Protein AF-A0A1X7J5A2-F1 (afdb_monomer_lite)

Foldseek 3Di:
DDDDDDDDDDDDDDDDDDDDDDDDDDDDDDDDDDDDDDDDPPPPVVVVVVVVPPPPPDDDDDPDPPPQDDLCCLQPNPDCPPCDNLLSLLLLLLLCLLLVNPCSVVSLVSNQPDDDPVRHGPNVLSVLSNVVSNVVSPDDQDPFDFDDVVNCVSNPQLSRLLSRCLSCVQVVNNPDCVSVVSNVVSVQDPVNVVSSVSSSVVRHDCPDPDD

Sequence (211 aa):
MYMKITERAPSRRISDVLEFDLGPRMGFEHHSPVVDELAGHHGVLAQLRKLGSRLLTRDRGDVRPRHRPSAAALLSPADPGVFSLWERRAVAAFASILTGNVHQAKYVGLLADSHNDTGERVGDLSQAVLAEAHRLASTMPLDRYRVGDRLRERLNDRVAAALEHVWQILHGLSGTGASRQCLSRAGWSEDDIVSLEHVVSLFSPMSVIRH

Structure (mmCIF, N/CA/C/O backbone):
data_AF-A0A1X7J5A2-F1
#
_entry.id   AF-A0A1X7J5A2-F1
#
loop_
_atom_site.group_PDB
_atom_site.id
_atom_site.type_symbol
_atom_site.label_atom_id
_atom_site.label_alt_id
_atom_site.label_comp_id
_atom_site.label_asym_id
_atom_site.label_entity_id
_atom_site.label_seq_id
_atom_site.pdbx_PDB_ins_code
_atom_site.Cartn_x
_atom_site.Cartn_y
_atom_site.Cartn_z
_atom_site.occupancy
_atom_site.B_iso_or_equiv
_atom_site.auth_seq_id
_atom_site.auth_comp_id
_atom_site.auth_asym_id
_atom_site.auth_atom_id
_atom_site.pdbx_PDB_model_num
ATOM 1 N N . MET A 1 1 ? 51.376 -36.360 5.062 1.00 44.62 1 MET A N 1
ATOM 2 C CA . MET A 1 1 ? 52.053 -35.252 5.769 1.00 44.62 1 MET A CA 1
ATOM 3 C C . MET A 1 1 ? 51.056 -34.689 6.773 1.00 44.62 1 MET A C 1
ATOM 5 O O . MET A 1 1 ? 49.971 -34.322 6.351 1.00 44.62 1 MET A O 1
ATOM 9 N N . TYR A 1 2 ? 51.350 -34.733 8.075 1.00 39.09 2 TYR A N 1
ATOM 10 C CA . TYR A 1 2 ? 50.428 -34.290 9.134 1.00 39.09 2 TYR A CA 1
ATOM 11 C C . TYR A 1 2 ? 50.900 -32.966 9.734 1.00 39.09 2 TYR A C 1
ATOM 13 O O . TYR A 1 2 ? 52.060 -32.870 10.120 1.00 39.09 2 TYR A O 1
ATOM 21 N N . MET A 1 3 ? 49.976 -32.028 9.952 1.00 39.56 3 MET A N 1
ATOM 22 C CA . MET A 1 3 ? 50.044 -31.111 11.091 1.00 39.56 3 MET A CA 1
ATOM 23 C C . MET A 1 3 ? 48.653 -30.960 11.717 1.00 39.56 3 MET A C 1
ATOM 25 O O . MET A 1 3 ? 47.717 -30.477 11.088 1.00 39.56 3 MET A O 1
ATOM 29 N N . LYS A 1 4 ? 48.542 -31.373 12.983 1.00 44.28 4 LYS A N 1
ATOM 30 C CA . LYS A 1 4 ? 47.710 -30.664 13.966 1.00 44.28 4 LYS A CA 1
ATOM 31 C C . LYS A 1 4 ? 48.495 -29.386 14.357 1.00 44.28 4 LYS A C 1
ATOM 33 O O . LYS A 1 4 ? 49.688 -29.308 14.082 1.00 44.28 4 LYS A O 1
ATOM 38 N N . ILE A 1 5 ? 47.913 -28.369 14.981 1.00 43.53 5 ILE A N 1
ATOM 39 C CA . ILE A 1 5 ? 47.678 -28.318 16.434 1.00 43.53 5 ILE A CA 1
ATOM 40 C C . ILE A 1 5 ? 46.763 -27.117 16.759 1.00 43.53 5 ILE A C 1
ATOM 42 O O . ILE A 1 5 ? 46.695 -26.148 16.015 1.00 43.53 5 ILE A O 1
ATOM 46 N N . THR A 1 6 ? 46.051 -27.284 17.872 1.00 42.09 6 THR A N 1
ATOM 47 C CA . THR A 1 6 ? 45.204 -26.394 18.695 1.00 42.09 6 THR A CA 1
ATOM 48 C C . THR A 1 6 ? 45.686 -24.928 18.855 1.00 42.09 6 THR A C 1
ATOM 50 O O . THR A 1 6 ? 46.811 -24.625 18.493 1.00 42.09 6 THR A O 1
ATOM 53 N N . GLU A 1 7 ? 44.989 -23.953 19.459 1.00 35.34 7 GLU A N 1
ATOM 54 C CA . GLU A 1 7 ? 43.805 -23.854 20.357 1.00 35.34 7 GLU A CA 1
ATOM 55 C C . GLU A 1 7 ? 43.276 -22.372 20.277 1.00 35.34 7 GLU A C 1
ATOM 57 O O . GLU A 1 7 ? 43.781 -21.637 19.434 1.00 35.34 7 GLU A O 1
ATOM 62 N N . ARG A 1 8 ? 42.323 -21.771 21.025 1.00 31.73 8 ARG A N 1
ATOM 63 C CA . ARG A 1 8 ? 41.403 -22.105 22.146 1.00 31.73 8 ARG A CA 1
ATOM 64 C C . ARG A 1 8 ? 40.199 -21.128 22.129 1.00 31.73 8 ARG A C 1
ATOM 66 O O . ARG A 1 8 ? 40.261 -20.097 21.469 1.00 31.73 8 ARG A O 1
ATOM 73 N N . ALA A 1 9 ? 39.158 -21.388 22.928 1.00 41.03 9 ALA A N 1
ATOM 74 C CA . ALA A 1 9 ? 38.182 -20.383 23.391 1.00 41.03 9 ALA A CA 1
ATOM 75 C C . ALA A 1 9 ? 38.229 -20.260 24.931 1.00 41.03 9 ALA A C 1
ATOM 77 O O . ALA A 1 9 ? 38.628 -21.217 25.601 1.00 41.03 9 ALA A O 1
ATOM 78 N N . PRO A 1 10 ? 37.810 -19.126 25.522 1.00 47.22 10 PRO A N 1
ATOM 79 C CA . PRO A 1 10 ? 36.643 -19.243 26.408 1.00 47.22 10 PRO A CA 1
ATOM 80 C C . PRO A 1 10 ? 35.707 -18.019 26.434 1.00 47.22 10 PRO A C 1
ATOM 82 O O . PRO A 1 10 ? 36.069 -16.898 26.086 1.00 47.22 10 PRO A O 1
ATOM 85 N N . SER A 1 11 ? 34.487 -18.251 26.918 1.00 37.31 11 SER A N 1
ATOM 86 C CA . SER A 1 11 ? 33.449 -17.240 27.152 1.00 37.31 11 SER A CA 1
ATOM 87 C C . SER A 1 11 ? 33.735 -16.335 28.359 1.00 37.31 11 SER A C 1
ATOM 89 O O . SER A 1 11 ? 34.381 -16.758 29.319 1.00 37.31 11 SER A O 1
ATOM 91 N N . ARG A 1 12 ? 33.094 -15.157 28.398 1.00 37.00 12 ARG A N 1
ATOM 92 C CA . ARG A 1 12 ? 32.663 -14.519 29.655 1.00 37.00 12 ARG A CA 1
ATOM 93 C C . ARG A 1 12 ? 31.201 -14.056 29.573 1.00 37.00 12 ARG A C 1
ATOM 95 O O . ARG A 1 12 ? 30.758 -13.532 28.558 1.00 37.00 12 ARG A O 1
ATOM 102 N N . ARG A 1 13 ? 30.483 -14.298 30.669 1.00 42.09 13 ARG A N 1
ATOM 103 C CA . ARG A 1 13 ? 29.205 -13.694 31.099 1.00 42.09 13 ARG A CA 1
ATOM 104 C C . ARG A 1 13 ? 29.490 -12.991 32.445 1.00 42.09 13 ARG A C 1
ATOM 106 O O . ARG A 1 13 ? 30.654 -12.967 32.841 1.00 42.09 13 ARG A O 1
ATOM 113 N N . ILE A 1 14 ? 28.439 -12.561 33.159 1.00 33.88 14 ILE A N 1
ATOM 114 C CA . ILE A 1 14 ? 28.457 -11.783 34.420 1.00 33.88 14 ILE A CA 1
ATOM 115 C C . ILE A 1 14 ? 28.686 -10.302 34.063 1.00 33.88 14 ILE A C 1
ATOM 117 O O . ILE A 1 14 ? 29.719 -9.985 33.482 1.00 33.88 14 ILE A O 1
ATOM 121 N N . SER A 1 15 ? 27.670 -9.429 34.078 1.00 34.00 15 SER A N 1
ATOM 122 C CA . SER A 1 15 ? 26.737 -9.009 35.158 1.00 34.00 15 SER A CA 1
ATOM 123 C C . SER A 1 15 ? 27.338 -7.911 36.042 1.00 34.00 15 SER A C 1
ATOM 125 O O . SER A 1 15 ? 28.553 -7.745 36.060 1.00 34.00 15 SER A O 1
ATOM 127 N N . ASP A 1 16 ? 26.454 -7.202 36.752 1.00 33.91 16 ASP A N 1
ATOM 128 C CA . ASP A 1 16 ? 26.729 -6.101 37.688 1.00 33.91 16 ASP A CA 1
ATOM 129 C C . ASP A 1 16 ? 27.151 -4.781 36.986 1.00 33.91 16 ASP A C 1
ATOM 131 O O . ASP A 1 16 ? 27.797 -4.792 35.943 1.00 33.91 16 ASP A O 1
ATOM 135 N N . VAL A 1 17 ? 26.783 -3.581 37.456 1.00 37.22 17 VAL A N 1
ATOM 136 C CA . VAL A 1 17 ? 25.810 -3.198 38.499 1.00 37.22 17 VAL A CA 1
ATOM 137 C C . VAL A 1 17 ? 25.307 -1.774 38.207 1.00 37.22 17 VAL A C 1
ATOM 139 O O . VAL A 1 17 ? 26.080 -0.960 37.705 1.00 37.22 17 VAL A O 1
ATOM 142 N N . LEU A 1 18 ? 24.051 -1.462 38.547 1.00 39.09 18 LEU A N 1
ATOM 143 C CA . LEU A 1 18 ? 23.670 -0.206 39.220 1.00 39.09 18 LEU A CA 1
ATOM 144 C C . LEU A 1 18 ? 22.191 -0.250 39.619 1.00 39.09 18 LEU A C 1
ATOM 146 O O . LEU A 1 18 ? 21.292 -0.301 38.782 1.00 39.09 18 LEU A O 1
ATOM 150 N N . GLU A 1 19 ? 21.982 -0.289 40.929 1.00 33.84 19 GLU A N 1
ATOM 151 C CA . GLU A 1 19 ? 20.688 -0.415 41.587 1.00 33.84 19 GLU A CA 1
ATOM 152 C C . GLU A 1 19 ? 20.057 0.962 41.852 1.00 33.84 19 GLU A C 1
ATOM 154 O O . GLU A 1 19 ? 20.709 2.002 41.764 1.00 33.84 19 GLU A O 1
ATOM 159 N N . PHE A 1 20 ? 18.763 0.934 42.160 1.00 31.86 20 PHE A N 1
ATOM 160 C CA . PHE A 1 20 ? 17.963 2.042 42.678 1.00 31.86 20 PHE A CA 1
ATOM 161 C C . PHE A 1 20 ? 18.652 2.859 43.787 1.00 31.86 20 PHE A C 1
ATOM 163 O O . PHE A 1 20 ? 19.281 2.300 44.681 1.00 31.86 20 PHE A O 1
ATOM 170 N N . ASP A 1 21 ? 18.333 4.155 43.834 1.00 32.84 21 ASP A N 1
ATOM 171 C CA . ASP A 1 21 ? 18.231 4.902 45.092 1.00 32.84 21 ASP A CA 1
ATOM 172 C C . ASP A 1 21 ? 16.871 5.627 45.134 1.00 32.84 21 ASP A C 1
ATOM 174 O O . ASP A 1 21 ? 16.439 6.228 44.146 1.00 32.84 21 ASP A O 1
ATOM 178 N N . LEU A 1 22 ? 16.171 5.530 46.266 1.00 39.12 22 LEU A N 1
ATOM 179 C CA . LEU A 1 22 ? 14.886 6.180 46.539 1.00 39.12 22 LEU A CA 1
ATOM 180 C C . LEU A 1 22 ? 14.931 6.822 47.932 1.00 39.12 22 LEU A C 1
ATOM 182 O O . LEU A 1 22 ? 14.514 6.231 48.931 1.00 39.12 22 LEU A O 1
ATOM 186 N N . GLY A 1 23 ? 15.415 8.065 47.970 1.00 34.22 23 GLY A N 1
ATOM 187 C CA . GLY A 1 23 ? 15.448 8.903 49.169 1.00 34.22 23 GLY A CA 1
ATOM 188 C C . GLY A 1 23 ? 14.056 9.173 49.786 1.00 34.22 23 GLY A C 1
ATOM 189 O O . GLY A 1 23 ? 13.037 9.106 49.092 1.00 34.22 23 GLY A O 1
ATOM 190 N N . PRO A 1 24 ? 13.981 9.459 51.102 1.00 45.31 24 PRO A N 1
ATOM 191 C CA . PRO A 1 24 ? 12.770 9.222 51.891 1.00 45.31 24 PRO A CA 1
ATOM 192 C C . PRO A 1 24 ? 11.775 10.394 51.987 1.00 45.31 24 PRO A C 1
ATOM 194 O O . PRO A 1 24 ? 12.050 11.546 51.660 1.00 45.31 24 PRO A O 1
ATOM 197 N N . ARG A 1 25 ? 10.587 10.067 52.516 1.00 40.81 25 ARG A N 1
ATOM 198 C CA . ARG A 1 25 ? 9.451 10.971 52.754 1.00 40.81 25 ARG A CA 1
ATOM 199 C C . ARG A 1 25 ? 9.638 11.878 53.978 1.00 40.81 25 ARG A C 1
ATOM 201 O O . ARG A 1 25 ? 9.828 11.370 55.078 1.00 40.81 25 ARG A O 1
ATOM 208 N N . MET A 1 26 ? 9.343 13.168 53.812 1.00 36.22 26 MET A N 1
ATOM 209 C CA . MET A 1 26 ? 8.622 13.999 54.792 1.00 36.22 26 MET A CA 1
ATOM 210 C C . MET A 1 26 ? 7.690 14.964 54.023 1.00 36.22 26 MET A C 1
ATOM 212 O O . MET A 1 26 ? 8.026 15.364 52.915 1.00 36.22 26 MET A O 1
ATOM 216 N N . GLY A 1 27 ? 6.515 15.367 54.514 1.00 36.22 27 GLY A N 1
ATOM 217 C CA . GLY A 1 27 ? 5.872 14.951 55.766 1.00 36.22 27 GLY A CA 1
ATOM 218 C C . GLY A 1 27 ? 5.249 16.093 56.570 1.00 36.22 27 GLY A C 1
ATOM 219 O O . GLY A 1 27 ? 5.526 16.172 57.759 1.00 36.22 27 GLY A O 1
ATOM 220 N N . PHE A 1 28 ? 4.435 16.961 55.955 1.00 36.66 28 PHE A N 1
ATOM 221 C CA . PHE A 1 28 ? 3.617 17.941 56.682 1.00 36.66 28 PHE A CA 1
ATOM 222 C C . PHE A 1 28 ? 2.246 18.135 56.028 1.00 36.66 28 PHE A C 1
ATOM 224 O O . PHE A 1 28 ? 2.143 18.396 54.831 1.00 36.66 28 PHE A O 1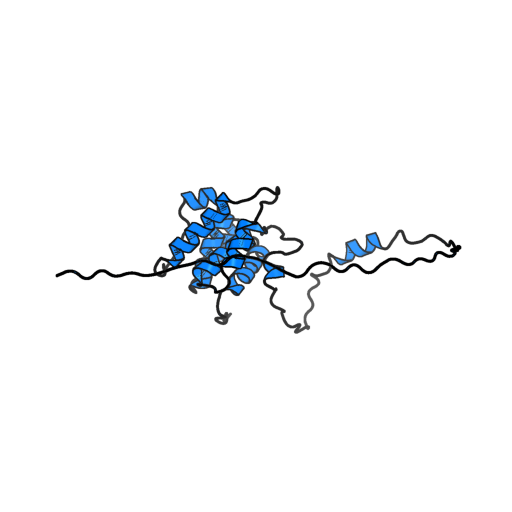
ATOM 231 N N . GLU A 1 29 ? 1.201 18.026 56.843 1.00 36.78 29 GLU A N 1
ATOM 232 C CA . GLU A 1 29 ? -0.149 18.506 56.550 1.00 36.78 29 GLU A CA 1
ATOM 233 C C . GLU A 1 29 ? -0.248 19.992 56.929 1.00 36.78 29 GLU A C 1
ATOM 235 O O . GLU A 1 29 ? 0.443 20.411 57.854 1.00 36.78 29 GLU A O 1
ATOM 240 N N . HIS A 1 30 ? -1.144 20.765 56.299 1.00 35.53 30 HIS A N 1
ATOM 241 C CA . HIS A 1 30 ? -2.074 21.642 57.032 1.00 35.53 30 HIS A CA 1
ATOM 242 C C . HIS A 1 30 ? -3.136 22.293 56.119 1.00 35.53 30 HIS A C 1
ATOM 244 O O . HIS A 1 30 ? -2.824 22.815 55.056 1.00 35.53 30 HIS A O 1
ATOM 250 N N . HIS A 1 31 ? -4.377 22.319 56.620 1.00 31.20 31 HIS A N 1
ATOM 251 C CA . HIS A 1 31 ? -5.461 23.277 56.341 1.00 31.20 31 HIS A CA 1
ATOM 252 C C . HIS A 1 31 ? -5.900 23.609 54.888 1.00 31.20 31 HIS A C 1
ATOM 254 O O . HIS A 1 31 ? -5.280 24.386 54.170 1.00 31.20 31 HIS A O 1
ATOM 260 N N . SER A 1 32 ? -7.128 23.188 54.556 1.00 38.28 32 SER A N 1
ATOM 261 C CA . SER A 1 32 ? -8.064 23.968 53.716 1.00 38.28 32 SER A CA 1
ATOM 262 C C . SER A 1 32 ? -8.837 24.965 54.616 1.00 38.28 32 SER A C 1
ATOM 264 O O . SER A 1 32 ? -8.837 24.761 55.836 1.00 38.28 32 SER A O 1
ATOM 266 N N . PRO A 1 33 ? -9.479 26.039 54.104 1.00 48.59 33 PRO A N 1
ATOM 267 C CA . PRO A 1 33 ? -10.877 25.881 53.668 1.00 48.59 33 PRO A CA 1
ATOM 268 C C . PRO A 1 33 ? -11.361 26.800 52.514 1.00 48.59 33 PRO A C 1
ATOM 270 O O . PRO A 1 33 ? -10.932 27.938 52.379 1.00 48.59 33 PRO A O 1
ATOM 273 N N . VAL A 1 34 ? -12.358 26.295 51.773 1.00 32.28 34 VAL A N 1
ATOM 274 C CA . VAL A 1 34 ? -13.594 26.983 51.310 1.00 32.28 34 VAL A CA 1
ATOM 275 C C . VAL A 1 34 ? -13.499 28.373 50.646 1.00 32.28 34 VAL A C 1
ATOM 277 O O . VAL A 1 34 ? -13.306 29.382 51.313 1.00 32.28 34 VAL A O 1
ATOM 280 N N . VAL A 1 35 ? -13.918 28.431 49.374 1.00 37.09 35 VAL A N 1
ATOM 281 C CA . VAL A 1 35 ? -15.152 29.143 48.957 1.00 37.09 35 VAL A CA 1
ATOM 282 C C . VAL A 1 35 ? -15.825 28.396 47.797 1.00 37.09 35 VAL A C 1
ATOM 284 O O . VAL A 1 35 ? -15.162 27.676 47.053 1.00 37.09 35 VAL A O 1
ATOM 287 N N . ASP A 1 36 ? -17.145 28.539 47.695 1.00 32.69 36 ASP A N 1
ATOM 288 C CA . ASP A 1 36 ? -18.044 27.908 46.719 1.00 32.69 36 ASP A CA 1
ATOM 289 C C . ASP A 1 36 ? -18.792 29.018 45.967 1.00 32.69 36 ASP A C 1
ATOM 291 O O . ASP A 1 36 ? -19.425 29.846 46.622 1.00 32.69 36 ASP A O 1
ATOM 295 N N . GLU A 1 37 ? -18.719 29.069 44.628 1.00 31.28 37 GLU A N 1
ATOM 296 C CA . GLU A 1 37 ? -19.558 29.995 43.852 1.00 31.28 37 GLU A CA 1
ATOM 297 C C . GLU A 1 37 ? -19.876 29.543 42.403 1.00 31.28 37 GLU A C 1
ATOM 299 O O . GLU A 1 37 ? -19.032 29.520 41.510 1.00 31.28 37 GLU A O 1
ATOM 304 N N . LEU A 1 38 ? -21.162 29.231 42.199 1.00 33.47 38 LEU A N 1
ATOM 305 C CA . LEU A 1 38 ? -22.007 29.439 41.006 1.00 33.47 38 LEU A CA 1
ATOM 306 C C . LEU A 1 38 ? -21.536 28.997 39.594 1.00 33.47 38 LEU A C 1
ATOM 308 O O . LEU A 1 38 ? -20.889 29.710 38.834 1.00 33.47 38 LEU A O 1
ATOM 312 N N . ALA A 1 39 ? -22.096 27.855 39.179 1.00 33.62 39 ALA A N 1
ATOM 313 C CA . ALA A 1 39 ? -22.999 27.697 38.022 1.00 33.62 39 ALA A CA 1
ATOM 314 C C . ALA A 1 39 ? -22.869 28.628 36.784 1.00 33.62 39 ALA A C 1
ATOM 316 O O . ALA A 1 39 ? -23.102 29.830 36.872 1.00 33.62 39 ALA A O 1
ATOM 317 N N . GLY A 1 40 ? -22.744 28.044 35.571 1.00 35.06 40 GLY A N 1
ATOM 318 C CA . GLY A 1 40 ? -23.092 28.795 34.344 1.00 35.06 40 GLY A CA 1
ATOM 319 C C . GLY A 1 40 ? -22.573 28.368 32.959 1.00 35.06 40 GLY A C 1
ATOM 320 O O . GLY A 1 40 ? -22.477 29.239 32.103 1.00 35.06 40 GLY A O 1
ATOM 321 N N . HIS A 1 41 ? -22.234 27.099 32.670 1.00 36.69 41 HIS A N 1
ATOM 322 C CA . HIS A 1 41 ? -21.525 26.744 31.412 1.00 36.69 41 HIS A CA 1
ATOM 323 C C . HIS A 1 41 ? -22.202 25.729 30.456 1.00 36.69 41 HIS A C 1
ATOM 325 O O . HIS A 1 41 ? -21.532 25.090 29.639 1.00 36.69 41 HIS A O 1
ATOM 331 N N . HIS A 1 42 ? -23.538 25.641 30.445 1.00 43.06 42 HIS A N 1
ATOM 332 C CA . HIS A 1 42 ? -24.319 24.840 29.476 1.00 43.06 42 HIS A CA 1
ATOM 333 C C . HIS A 1 42 ? -24.366 25.439 28.041 1.00 43.06 42 HIS A C 1
ATOM 335 O O . HIS A 1 42 ? -25.427 25.590 27.443 1.00 43.06 42 HIS A O 1
ATOM 341 N N . GLY A 1 43 ? -23.205 25.761 27.456 1.00 40.97 43 GLY A N 1
ATOM 342 C CA . GLY A 1 43 ? -23.104 26.298 26.086 1.00 40.97 43 GLY A CA 1
ATOM 343 C C . GLY A 1 43 ? -21.845 25.899 25.304 1.00 40.97 43 GLY A C 1
ATOM 344 O O . GLY A 1 43 ? -21.915 25.672 24.096 1.00 40.97 43 GLY A O 1
ATOM 345 N N . VAL A 1 44 ? -20.698 25.740 25.975 1.00 39.94 44 VAL A N 1
ATOM 346 C CA . VAL A 1 44 ? -19.382 25.630 25.308 1.00 39.94 44 VAL A CA 1
ATOM 347 C C . VAL A 1 44 ? -19.262 24.381 24.417 1.00 39.94 44 VAL A C 1
ATOM 349 O O . VAL A 1 44 ? -18.778 24.462 23.286 1.00 39.94 44 VAL A O 1
ATOM 352 N N . LEU A 1 45 ? -19.769 23.230 24.874 1.00 42.19 45 LEU A N 1
ATOM 353 C CA . LEU A 1 45 ? -19.667 21.957 24.143 1.00 42.19 45 LEU A CA 1
ATOM 354 C C . LEU A 1 45 ? -20.478 21.940 22.832 1.00 42.19 45 LEU A C 1
ATOM 356 O O . LEU A 1 45 ? -20.065 21.313 21.856 1.00 42.19 45 LEU A O 1
ATOM 360 N N . ALA A 1 46 ? -21.595 22.673 22.766 1.00 38.88 46 ALA A N 1
ATOM 361 C CA . ALA A 1 46 ? -22.383 22.807 21.539 1.00 38.88 46 ALA A CA 1
ATOM 362 C C . ALA A 1 46 ? -21.659 23.653 20.475 1.00 38.88 46 ALA A C 1
ATOM 364 O O . ALA A 1 46 ? -21.802 23.411 19.274 1.00 38.88 46 ALA A O 1
ATOM 365 N N . GLN A 1 47 ? -20.853 24.625 20.912 1.00 35.72 47 GLN A N 1
ATOM 366 C CA . GLN A 1 47 ? -20.130 25.539 20.032 1.00 35.72 47 GLN A CA 1
ATOM 367 C C . GLN A 1 47 ? -18.906 24.866 19.393 1.00 35.72 47 GLN A C 1
ATOM 369 O O . GLN A 1 47 ? -18.682 25.026 18.191 1.00 35.72 47 GLN A O 1
ATOM 374 N N . LEU A 1 48 ? -18.185 24.022 20.142 1.00 38.31 48 LEU A N 1
ATOM 375 C CA . LEU A 1 48 ? -17.053 23.237 19.626 1.00 38.31 48 LEU A CA 1
ATOM 376 C C . LEU A 1 48 ? -17.468 22.265 18.504 1.00 38.31 48 LEU A C 1
ATOM 378 O O . LEU A 1 48 ? -16.779 22.180 17.485 1.00 38.31 48 LEU A O 1
ATOM 382 N N . ARG A 1 49 ? -18.650 21.630 18.594 1.00 41.66 49 ARG A N 1
ATOM 383 C CA . ARG A 1 49 ? -19.179 20.765 17.513 1.00 41.66 49 ARG A CA 1
ATOM 384 C C . ARG A 1 49 ? -19.500 21.522 16.211 1.00 41.66 49 ARG A C 1
ATOM 386 O O . ARG A 1 49 ? -19.754 20.893 15.188 1.00 41.66 49 ARG A O 1
ATOM 393 N N . LYS A 1 50 ? -19.486 22.863 16.222 1.00 36.28 50 LYS A N 1
ATOM 394 C CA . LYS A 1 50 ? -19.747 23.730 15.057 1.00 36.28 50 LYS A CA 1
ATOM 395 C C . LYS A 1 50 ? -18.474 24.338 14.439 1.00 36.28 50 LYS A C 1
ATOM 397 O O . LYS A 1 50 ? -18.575 25.065 13.451 1.00 36.28 50 LYS A O 1
ATOM 402 N N . LEU A 1 51 ? -17.293 24.040 14.994 1.00 35.78 51 LEU A N 1
ATOM 403 C CA . LEU A 1 51 ? -15.989 24.451 14.451 1.00 35.78 51 LEU A CA 1
ATOM 404 C C . LEU A 1 51 ? -15.363 23.405 13.514 1.00 35.78 51 LEU A C 1
ATOM 406 O O . LEU A 1 51 ? -14.765 23.788 12.510 1.00 35.78 51 LEU A O 1
ATOM 410 N N . GLY A 1 52 ? -15.552 22.105 13.773 1.00 36.44 52 GLY A N 1
ATOM 411 C CA . GLY A 1 52 ? -14.968 21.033 12.947 1.00 36.44 52 GLY A CA 1
ATOM 412 C C . GLY A 1 52 ? -15.434 21.017 11.481 1.00 36.44 52 GLY A C 1
ATOM 413 O O . GLY A 1 52 ? -14.707 20.563 10.606 1.00 36.44 52 GLY A O 1
ATOM 414 N N . SER A 1 53 ? -16.614 21.568 11.184 1.00 40.62 53 SER A N 1
ATOM 415 C CA . SER A 1 53 ? -17.249 21.542 9.857 1.00 40.62 53 SER A CA 1
ATOM 416 C C . SER A 1 53 ? -17.023 22.801 9.002 1.00 40.62 53 SER A C 1
ATOM 418 O O . SER A 1 53 ? -17.746 23.023 8.033 1.00 40.62 53 SER A O 1
ATOM 420 N N . ARG A 1 54 ? -16.040 23.650 9.344 1.00 41.91 54 ARG A N 1
ATOM 421 C CA . ARG A 1 54 ? -15.783 24.934 8.650 1.00 41.91 54 ARG A CA 1
ATOM 422 C C . ARG A 1 54 ? -14.455 25.033 7.890 1.00 41.91 54 ARG A C 1
ATOM 424 O O . ARG A 1 54 ? -14.212 26.045 7.244 1.00 41.91 54 ARG A O 1
ATOM 431 N N . LEU A 1 55 ? -13.626 23.989 7.883 1.00 41.66 55 LEU A N 1
ATOM 432 C CA . LEU A 1 55 ? -12.296 24.010 7.247 1.00 41.66 55 LEU A CA 1
ATOM 433 C C . LEU A 1 55 ? -12.287 23.948 5.700 1.00 41.66 55 LEU A C 1
ATOM 435 O O . LEU A 1 55 ? -11.214 23.878 5.108 1.00 41.66 55 LEU A O 1
ATOM 439 N N . LEU A 1 56 ? -13.450 24.014 5.036 1.00 48.53 56 LEU A N 1
ATOM 440 C CA . LEU A 1 56 ? -13.577 23.979 3.568 1.00 48.53 56 LEU A CA 1
ATOM 441 C C . LEU A 1 56 ? -14.096 25.285 2.933 1.00 48.53 56 LEU A C 1
ATOM 443 O O . LEU A 1 56 ? -14.341 25.325 1.725 1.00 48.53 56 LEU A O 1
ATOM 447 N N . THR A 1 57 ? -14.218 26.390 3.682 1.00 40.66 57 THR A N 1
ATOM 448 C CA . THR A 1 57 ? -14.427 27.716 3.068 1.00 40.66 57 THR A CA 1
ATOM 449 C C . THR A 1 57 ? -13.138 28.221 2.420 1.00 40.66 57 THR A C 1
ATOM 451 O O . THR A 1 57 ? -12.352 28.940 3.030 1.00 40.66 57 THR A O 1
ATOM 454 N N . ARG A 1 58 ? -12.960 27.807 1.163 1.00 41.44 58 ARG A N 1
ATOM 455 C CA . ARG A 1 58 ? -11.978 28.242 0.158 1.00 41.44 58 ARG A CA 1
ATOM 456 C C . ARG A 1 58 ? -11.547 29.711 0.288 1.00 41.44 58 ARG A C 1
ATOM 458 O O . ARG A 1 58 ? -12.232 30.597 -0.223 1.00 41.44 58 ARG A O 1
ATOM 465 N N . ASP A 1 59 ? -10.364 29.938 0.847 1.00 33.59 59 ASP A N 1
ATOM 466 C CA . ASP A 1 59 ? -9.656 31.213 0.712 1.00 33.59 59 ASP A CA 1
ATOM 467 C C . ASP A 1 59 ? -8.850 31.269 -0.607 1.00 33.59 59 ASP A C 1
ATOM 469 O O . ASP A 1 59 ? -8.467 30.238 -1.172 1.00 33.59 59 ASP A O 1
ATOM 473 N N . ARG A 1 60 ? -8.621 32.480 -1.126 1.00 46.19 60 ARG A N 1
ATOM 474 C CA . ARG A 1 60 ? -7.814 32.779 -2.318 1.00 46.19 60 ARG A CA 1
ATOM 475 C C . ARG A 1 60 ? -6.795 33.878 -1.984 1.00 46.19 60 ARG A C 1
ATOM 477 O O . ARG A 1 60 ? -7.006 35.034 -2.340 1.00 46.19 60 ARG A O 1
ATOM 484 N N . GLY A 1 61 ? -5.672 33.519 -1.367 1.00 47.34 61 GLY A N 1
ATOM 485 C CA . GLY A 1 61 ? -4.578 34.476 -1.162 1.00 47.34 61 GLY A CA 1
ATOM 486 C C . GLY A 1 61 ? -3.383 33.943 -0.377 1.00 47.34 61 GLY A C 1
ATOM 487 O O . GLY A 1 61 ? -2.251 34.308 -0.682 1.00 47.34 61 GLY A O 1
ATOM 488 N N . ASP A 1 62 ? -3.611 33.057 0.593 1.00 40.22 62 ASP A N 1
ATOM 489 C CA . ASP A 1 62 ? -2.543 32.577 1.472 1.00 40.22 62 ASP A CA 1
ATOM 490 C C . ASP A 1 62 ? -1.587 31.591 0.770 1.00 40.22 62 ASP A C 1
ATOM 492 O O . ASP A 1 62 ? -1.923 30.427 0.523 1.00 40.22 62 ASP A O 1
ATOM 496 N N . VAL A 1 63 ? -0.351 32.034 0.501 1.00 46.50 63 VAL A N 1
ATOM 497 C CA . VAL A 1 63 ? 0.782 31.160 0.130 1.00 46.50 63 VAL A CA 1
ATOM 498 C C . VAL A 1 63 ? 1.350 30.514 1.398 1.00 46.50 63 VAL A C 1
ATOM 500 O O . VAL A 1 63 ? 2.546 30.573 1.692 1.00 46.50 63 VAL A O 1
ATOM 503 N N . ARG A 1 64 ? 0.470 29.866 2.167 1.00 48.28 64 ARG A N 1
ATOM 504 C CA . ARG A 1 64 ? 0.855 29.072 3.329 1.00 48.28 64 ARG A CA 1
ATOM 505 C C . ARG A 1 64 ? 1.812 27.988 2.842 1.00 48.28 64 ARG A C 1
ATOM 507 O O . ARG A 1 64 ? 1.465 27.283 1.885 1.00 48.28 64 ARG A O 1
ATOM 514 N N . PRO A 1 65 ? 2.991 27.801 3.465 1.00 41.19 65 PRO A N 1
ATOM 515 C CA . PRO A 1 65 ? 3.876 26.713 3.082 1.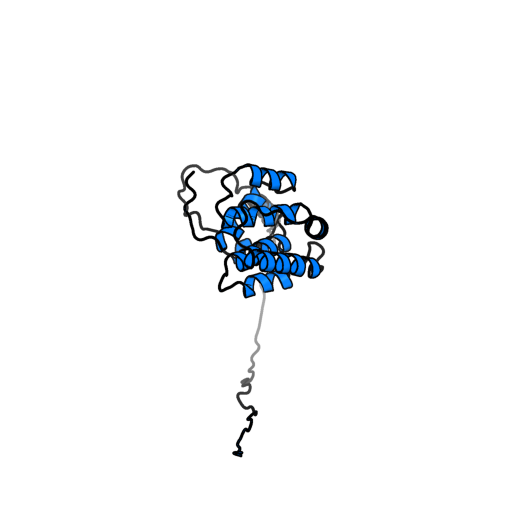00 41.19 65 PRO A CA 1
ATOM 516 C C . PRO A 1 65 ? 3.090 25.405 3.184 1.00 41.19 65 PRO A C 1
ATOM 518 O O . PRO A 1 65 ? 2.588 25.058 4.258 1.00 41.19 65 PRO A O 1
ATOM 521 N N . ARG A 1 66 ? 2.934 24.702 2.052 1.00 49.88 66 ARG A N 1
ATOM 522 C CA . ARG A 1 66 ? 2.240 23.409 1.982 1.00 49.88 66 ARG A CA 1
ATOM 523 C C . ARG A 1 66 ? 3.082 22.372 2.712 1.00 49.88 66 ARG A C 1
ATOM 525 O O . ARG A 1 66 ? 3.865 21.645 2.105 1.00 49.88 66 ARG A O 1
ATOM 532 N N . HIS A 1 67 ? 2.951 22.361 4.033 1.00 62.34 67 HIS A N 1
ATOM 533 C CA . HIS A 1 67 ? 3.727 21.504 4.906 1.00 62.34 67 HIS A CA 1
ATOM 534 C C . HIS A 1 67 ? 3.382 20.053 4.584 1.00 62.34 67 HIS A C 1
ATOM 536 O O . HIS A 1 67 ? 2.276 19.585 4.854 1.00 62.34 67 HIS A O 1
ATOM 542 N N . ARG A 1 68 ? 4.330 19.362 3.949 1.00 70.56 68 ARG A N 1
ATOM 543 C CA . ARG A 1 68 ? 4.180 17.964 3.560 1.00 70.56 68 ARG A CA 1
ATOM 544 C C . ARG A 1 68 ? 3.840 17.136 4.809 1.00 70.56 68 ARG A C 1
ATOM 546 O O . ARG A 1 68 ? 4.554 17.279 5.808 1.00 70.56 68 ARG A O 1
ATOM 553 N N . PRO A 1 69 ? 2.782 16.302 4.787 1.00 81.31 69 PRO A N 1
ATOM 554 C CA . PRO A 1 69 ? 2.415 15.482 5.935 1.00 81.31 69 PRO A CA 1
ATOM 555 C C . PRO A 1 69 ? 3.593 14.634 6.426 1.00 81.31 69 PRO A C 1
ATOM 557 O O . PRO A 1 69 ? 4.334 14.057 5.627 1.00 81.31 69 PRO A O 1
ATOM 560 N N . SER A 1 70 ? 3.779 14.563 7.745 1.00 88.25 70 SER A N 1
ATOM 561 C CA . SER A 1 70 ? 4.839 13.743 8.331 1.00 88.25 70 SER A CA 1
ATOM 562 C C . SER A 1 70 ? 4.522 12.252 8.175 1.00 88.25 70 SER A C 1
ATOM 564 O O . SER A 1 70 ? 3.359 11.853 8.109 1.00 88.25 70 SER A O 1
ATOM 566 N N . ALA A 1 71 ? 5.548 11.397 8.191 1.00 87.81 71 ALA A N 1
ATOM 567 C CA . ALA A 1 71 ? 5.346 9.947 8.143 1.00 87.81 71 ALA A CA 1
ATOM 568 C C . ALA A 1 71 ? 4.468 9.426 9.304 1.00 87.81 71 ALA A C 1
ATOM 570 O O . ALA A 1 71 ? 3.765 8.435 9.139 1.00 87.81 71 ALA A O 1
ATOM 571 N N . ALA A 1 72 ? 4.460 10.106 10.458 1.00 91.19 72 ALA A N 1
ATOM 572 C CA . ALA A 1 72 ? 3.547 9.794 11.558 1.00 91.19 72 ALA A CA 1
ATOM 573 C C . ALA A 1 72 ? 2.091 10.150 11.206 1.00 91.19 72 ALA A C 1
ATOM 575 O O . ALA A 1 72 ? 1.213 9.303 11.342 1.00 91.19 72 ALA A O 1
ATOM 576 N N . ALA A 1 73 ? 1.845 11.353 10.675 1.00 91.56 73 ALA A N 1
ATOM 577 C CA . ALA A 1 73 ? 0.511 11.791 10.257 1.00 91.56 73 ALA A CA 1
ATOM 578 C C . ALA A 1 73 ? -0.075 10.945 9.107 1.00 91.56 73 ALA A C 1
ATOM 580 O O . ALA A 1 73 ? -1.289 10.825 8.996 1.00 91.56 73 ALA A O 1
ATOM 581 N N . LEU A 1 74 ? 0.774 10.345 8.265 1.00 93.06 74 LEU A N 1
ATOM 582 C CA . LEU A 1 74 ? 0.345 9.494 7.148 1.00 93.06 74 LEU A CA 1
ATOM 583 C C . LEU A 1 74 ? 0.061 8.034 7.537 1.00 93.06 74 LEU A C 1
ATOM 585 O O . LEU A 1 74 ? -0.801 7.415 6.913 1.00 93.06 74 LEU A O 1
ATOM 589 N N . LEU A 1 75 ? 0.776 7.483 8.530 1.00 94.50 75 LEU A N 1
ATOM 590 C CA . LEU A 1 75 ? 0.765 6.046 8.876 1.00 94.50 75 LEU A CA 1
ATOM 591 C C . LEU A 1 75 ? 0.128 5.715 10.238 1.00 94.50 75 LEU A C 1
ATOM 593 O O . LEU A 1 75 ? -0.164 4.546 10.513 1.00 94.50 75 LEU A O 1
ATOM 597 N N . SER A 1 76 ? -0.088 6.737 11.067 1.00 91.94 76 SER A N 1
ATOM 598 C CA . SER A 1 76 ? -0.876 6.701 12.305 1.00 91.94 76 SER A CA 1
ATOM 599 C C . SER A 1 76 ? -1.665 8.016 12.499 1.00 91.94 76 SER A C 1
ATOM 601 O O . SER A 1 76 ? -1.471 8.694 13.511 1.00 91.94 76 SER A O 1
ATOM 603 N N . PRO A 1 77 ? -2.526 8.428 11.543 1.00 91.44 77 PRO A N 1
ATOM 604 C CA . PRO A 1 77 ? -3.496 9.498 11.783 1.00 91.44 77 PRO A CA 1
ATOM 605 C C . PRO A 1 77 ? -4.451 9.137 12.934 1.00 91.44 77 PRO A C 1
ATOM 607 O O . PRO A 1 77 ? -4.743 7.963 13.158 1.00 91.44 77 PRO A O 1
ATOM 610 N N . ALA A 1 78 ? -4.955 10.150 13.647 1.00 87.00 78 ALA A N 1
ATOM 611 C CA . ALA A 1 78 ? -5.910 9.966 14.748 1.00 87.00 78 ALA A CA 1
ATOM 612 C C . ALA A 1 78 ? -7.312 9.535 14.270 1.00 87.00 78 ALA A C 1
ATOM 614 O O . ALA A 1 78 ? -8.024 8.852 14.998 1.00 87.00 78 ALA A O 1
ATOM 615 N N . ASP A 1 79 ? -7.673 9.910 13.042 1.00 86.88 79 ASP A N 1
ATOM 616 C CA . ASP A 1 79 ? -8.803 9.378 12.281 1.00 86.88 79 ASP A CA 1
ATOM 617 C C . ASP A 1 79 ? -8.253 8.923 10.913 1.00 86.88 79 ASP A C 1
ATOM 619 O O . ASP A 1 79 ? -7.742 9.764 10.164 1.00 86.88 79 ASP A O 1
ATOM 623 N N . PRO A 1 80 ? -8.248 7.615 10.595 1.00 84.44 80 PRO A N 1
ATOM 624 C CA . PRO A 1 80 ? -7.733 7.115 9.324 1.00 84.44 80 PRO A CA 1
ATOM 625 C C . PRO A 1 80 ? -8.692 7.328 8.144 1.00 84.44 80 PRO A C 1
ATOM 627 O O . PRO A 1 80 ? -8.232 7.291 6.999 1.00 84.44 80 PRO A O 1
ATOM 630 N N . GLY A 1 81 ? -9.988 7.556 8.385 1.00 87.69 81 GLY A N 1
ATOM 631 C CA . GLY A 1 81 ? -11.012 7.499 7.342 1.00 87.69 81 GLY A CA 1
ATOM 632 C C . GLY A 1 81 ? -11.112 6.118 6.674 1.00 87.69 81 GLY A C 1
ATOM 633 O O . GLY A 1 81 ? -10.841 5.092 7.293 1.00 87.69 81 GLY A O 1
ATOM 634 N N . VAL A 1 82 ? -11.503 6.095 5.393 1.00 90.00 82 VAL A N 1
ATOM 635 C CA . VAL A 1 82 ? -11.753 4.856 4.621 1.00 90.00 82 VAL A CA 1
ATOM 636 C C . VAL A 1 82 ? -10.453 4.165 4.177 1.00 90.00 82 VAL A C 1
ATOM 638 O O . VAL A 1 82 ? -10.420 2.952 3.997 1.00 90.00 82 VAL A O 1
ATOM 641 N N . PHE A 1 83 ? -9.356 4.905 4.005 1.00 93.44 83 PHE A N 1
ATOM 642 C CA . PHE A 1 83 ? -8.011 4.339 3.865 1.00 93.44 83 PHE A CA 1
ATOM 643 C C . PHE A 1 83 ? -7.489 3.930 5.250 1.00 93.44 83 PHE A C 1
ATOM 645 O O . PHE A 1 83 ? -6.975 4.753 6.009 1.00 93.44 83 PHE A O 1
ATOM 652 N N . SER A 1 84 ? -7.644 2.653 5.590 1.00 93.75 84 SER A N 1
ATOM 653 C CA . SER A 1 84 ? -7.372 2.094 6.921 1.00 93.75 84 SER A CA 1
ATOM 654 C C . SER A 1 84 ? -5.891 2.168 7.330 1.00 93.75 84 SER A C 1
ATOM 656 O O . SER A 1 84 ? -4.981 2.293 6.502 1.00 93.75 84 SER A O 1
ATOM 658 N N . LEU A 1 85 ? -5.613 2.041 8.636 1.00 94.50 85 LEU A N 1
ATOM 659 C CA . LEU A 1 85 ? -4.234 1.972 9.149 1.00 94.50 85 LEU A CA 1
ATOM 660 C C . LEU A 1 85 ? -3.460 0.780 8.564 1.00 94.50 85 LEU A C 1
ATOM 662 O O . LEU A 1 85 ? -2.280 0.923 8.242 1.00 94.50 85 LEU A O 1
ATOM 666 N N . TRP A 1 86 ? -4.130 -0.363 8.393 1.00 95.69 86 TRP A N 1
ATOM 667 C CA . TRP A 1 86 ? -3.595 -1.551 7.727 1.00 95.69 86 TRP A CA 1
ATOM 668 C C . TRP A 1 86 ? -3.128 -1.226 6.300 1.00 95.69 86 TRP A C 1
ATOM 670 O O . TRP A 1 86 ? -1.952 -1.413 5.987 1.00 95.69 86 TRP A O 1
ATOM 680 N N . GLU A 1 87 ? -3.997 -0.662 5.457 1.00 96.75 87 GLU A N 1
ATOM 681 C CA . GLU A 1 87 ? -3.670 -0.349 4.059 1.00 96.75 87 GLU A CA 1
ATOM 682 C C . GLU A 1 87 ? -2.540 0.683 3.943 1.00 96.75 87 GLU A C 1
ATOM 684 O O . GLU A 1 87 ? -1.616 0.507 3.144 1.00 96.75 87 GLU A O 1
ATOM 689 N N . ARG A 1 88 ? -2.567 1.739 4.772 1.00 97.38 88 ARG A N 1
ATOM 690 C CA . ARG A 1 88 ? -1.510 2.769 4.830 1.00 97.38 88 ARG A CA 1
ATOM 691 C C . ARG A 1 88 ? -0.140 2.146 5.084 1.00 97.38 88 ARG A C 1
ATOM 693 O O . ARG A 1 88 ? 0.848 2.508 4.444 1.00 97.38 88 ARG A O 1
ATOM 700 N N . ARG A 1 89 ? -0.080 1.187 6.009 1.00 97.44 89 ARG A N 1
ATOM 701 C CA . ARG A 1 89 ? 1.151 0.490 6.401 1.00 97.44 89 ARG A CA 1
ATOM 702 C C . ARG A 1 89 ? 1.547 -0.583 5.386 1.00 97.44 89 ARG A C 1
ATOM 704 O O . ARG A 1 89 ? 2.741 -0.754 5.157 1.00 97.44 89 ARG A O 1
ATOM 711 N N . ALA A 1 90 ? 0.587 -1.231 4.724 1.00 98.19 90 ALA A N 1
ATOM 712 C CA . ALA A 1 90 ? 0.834 -2.176 3.635 1.00 98.19 90 ALA A CA 1
ATOM 713 C C . ALA A 1 90 ? 1.524 -1.482 2.450 1.00 98.19 90 ALA A C 1
ATOM 715 O O . ALA A 1 90 ? 2.595 -1.912 2.019 1.00 98.19 90 ALA A O 1
ATOM 716 N N . VAL A 1 91 ? 0.968 -0.349 2.004 1.00 98.00 91 VAL A N 1
ATOM 717 C CA . VAL A 1 91 ? 1.558 0.529 0.978 1.00 98.00 91 VAL A CA 1
ATOM 718 C C . VAL A 1 91 ? 2.963 0.987 1.388 1.00 98.00 91 VAL A C 1
ATOM 720 O O . VAL A 1 91 ? 3.891 0.904 0.584 1.00 98.00 91 VAL A O 1
ATOM 723 N N . ALA A 1 92 ? 3.147 1.424 2.640 1.00 98.12 92 ALA A N 1
ATOM 724 C CA . ALA A 1 92 ? 4.441 1.898 3.131 1.00 98.12 92 ALA A CA 1
ATOM 725 C C . ALA A 1 92 ? 5.513 0.797 3.196 1.00 98.12 92 ALA A C 1
ATOM 727 O O . ALA A 1 92 ? 6.638 1.017 2.752 1.00 98.12 92 ALA A O 1
ATOM 728 N N . ALA A 1 93 ? 5.187 -0.390 3.714 1.00 98.44 93 ALA A N 1
ATOM 729 C CA . ALA A 1 93 ? 6.129 -1.505 3.785 1.00 98.44 93 ALA A CA 1
ATOM 730 C C . ALA A 1 93 ? 6.527 -1.987 2.382 1.00 98.44 93 ALA A C 1
ATOM 732 O O . ALA A 1 93 ? 7.719 -2.104 2.096 1.00 98.44 93 ALA A O 1
ATOM 733 N N . PHE A 1 94 ? 5.544 -2.175 1.495 1.00 98.38 94 PHE A N 1
ATOM 734 C CA . PHE A 1 94 ? 5.749 -2.566 0.099 1.00 98.38 94 PHE A CA 1
ATOM 735 C C . PHE A 1 94 ? 6.659 -1.569 -0.636 1.00 98.38 94 PHE A C 1
ATOM 737 O O . PHE A 1 94 ? 7.685 -1.963 -1.190 1.00 98.38 94 PHE A O 1
ATOM 744 N N . ALA A 1 95 ? 6.363 -0.266 -0.551 1.00 97.19 95 ALA A N 1
ATOM 745 C CA . ALA A 1 95 ? 7.206 0.779 -1.133 1.00 97.19 95 ALA A CA 1
ATOM 746 C C . ALA A 1 95 ? 8.616 0.827 -0.511 1.00 97.19 95 ALA A C 1
ATOM 748 O O . ALA A 1 95 ? 9.594 1.036 -1.229 1.00 97.19 95 ALA A O 1
ATOM 749 N N . SER A 1 96 ? 8.748 0.596 0.802 1.00 97.69 96 SER A N 1
ATOM 750 C CA . SER A 1 96 ? 10.049 0.591 1.484 1.00 97.69 96 SER A CA 1
ATOM 751 C C . SER A 1 96 ? 10.968 -0.545 1.022 1.00 97.69 96 SER A C 1
ATOM 753 O O . SER A 1 96 ? 12.168 -0.325 0.877 1.00 97.69 96 SER A O 1
ATOM 755 N N . ILE A 1 97 ? 10.407 -1.722 0.725 1.00 97.25 97 ILE A N 1
ATOM 756 C CA . ILE A 1 97 ? 11.150 -2.884 0.220 1.00 97.25 97 ILE A CA 1
ATOM 757 C C . ILE A 1 97 ? 11.532 -2.666 -1.249 1.00 97.25 97 ILE A C 1
ATOM 759 O O . ILE A 1 97 ? 12.701 -2.807 -1.599 1.00 97.25 97 ILE A O 1
ATOM 763 N N . LEU A 1 98 ? 10.588 -2.230 -2.097 1.00 95.19 98 LEU A N 1
ATOM 764 C CA . LEU A 1 98 ? 10.855 -1.961 -3.520 1.00 95.19 98 LEU A CA 1
ATOM 765 C C . LEU A 1 98 ? 11.904 -0.863 -3.759 1.00 95.19 98 LEU A C 1
ATOM 767 O O . LEU A 1 98 ? 12.562 -0.864 -4.793 1.00 95.19 98 LEU A O 1
ATOM 771 N N . THR A 1 99 ? 12.063 0.073 -2.820 1.00 94.06 99 THR A N 1
ATOM 772 C CA . THR A 1 99 ? 13.061 1.157 -2.905 1.00 94.06 99 THR A CA 1
ATOM 773 C C . THR A 1 99 ? 14.366 0.860 -2.161 1.00 94.06 99 THR A C 1
ATOM 775 O O . THR A 1 99 ? 15.236 1.727 -2.106 1.00 94.06 99 THR A O 1
ATOM 778 N N . GLY A 1 100 ? 14.521 -0.332 -1.565 1.00 94.50 100 GLY A N 1
ATOM 779 C CA . GLY A 1 100 ? 15.697 -0.684 -0.758 1.00 94.50 100 GLY A CA 1
ATOM 780 C C . GLY A 1 100 ? 15.912 0.254 0.438 1.00 94.50 100 GLY A C 1
ATOM 781 O O . GLY A 1 100 ? 17.046 0.567 0.801 1.00 94.50 100 GLY A O 1
ATOM 782 N N . ASN A 1 101 ? 14.827 0.773 1.018 1.00 95.00 101 ASN A N 1
ATOM 783 C CA . ASN A 1 101 ? 14.876 1.867 1.978 1.00 95.00 101 ASN A CA 1
ATOM 784 C C . ASN A 1 101 ? 15.602 1.459 3.272 1.00 95.00 101 ASN A C 1
ATOM 786 O O . ASN A 1 101 ? 15.231 0.483 3.924 1.00 95.00 101 ASN A O 1
ATOM 790 N N . VAL A 1 102 ? 16.569 2.268 3.719 1.00 94.62 102 VAL A N 1
ATOM 791 C CA . VAL A 1 102 ? 17.368 2.005 4.938 1.00 94.62 102 VAL A CA 1
ATOM 792 C C . VAL A 1 102 ? 16.541 1.887 6.227 1.00 94.62 102 VAL A C 1
ATOM 794 O O . VAL A 1 102 ? 17.029 1.374 7.231 1.00 94.62 102 VAL A O 1
ATOM 797 N N . HIS A 1 103 ? 15.280 2.330 6.218 1.00 94.56 103 HIS A N 1
ATOM 798 C CA . HIS A 1 103 ? 14.345 2.192 7.332 1.00 94.56 103 HIS A CA 1
ATOM 799 C C . HIS A 1 103 ? 13.248 1.140 7.089 1.00 94.56 103 HIS A C 1
ATOM 801 O O . HIS A 1 103 ? 12.269 1.129 7.834 1.00 94.56 103 HIS A O 1
ATOM 807 N N . GLN A 1 104 ? 13.386 0.235 6.106 1.00 95.62 104 GLN A N 1
ATOM 808 C CA . GLN A 1 104 ? 12.369 -0.781 5.774 1.00 95.62 104 GLN A CA 1
ATOM 809 C C . GLN A 1 104 ? 11.845 -1.544 7.002 1.00 95.62 104 GLN A C 1
ATOM 811 O O . GLN A 1 104 ? 10.635 -1.678 7.173 1.00 95.62 104 GLN A O 1
ATOM 816 N N . ALA A 1 105 ? 12.727 -1.926 7.935 1.00 97.56 105 ALA A N 1
ATOM 817 C CA . ALA A 1 105 ? 12.367 -2.650 9.157 1.00 97.56 105 ALA A CA 1
ATOM 818 C C . ALA A 1 105 ? 11.312 -1.922 10.017 1.00 97.56 105 ALA A C 1
ATOM 820 O O . ALA A 1 105 ? 10.471 -2.570 10.636 1.00 97.56 105 ALA A O 1
ATOM 821 N N . LYS A 1 106 ? 11.295 -0.580 10.007 1.00 97.06 106 LYS A N 1
ATOM 822 C CA . LYS A 1 106 ? 10.276 0.232 10.692 1.00 97.06 106 LYS A CA 1
ATOM 823 C C . LYS A 1 106 ? 8.893 0.044 10.067 1.00 97.06 106 LYS A C 1
ATOM 825 O O . LYS A 1 106 ? 7.910 -0.109 10.785 1.00 97.06 106 LYS A O 1
ATOM 830 N N . TYR A 1 107 ? 8.810 0.074 8.739 1.00 97.62 107 TYR A N 1
ATOM 831 C CA . TYR A 1 107 ? 7.543 -0.038 8.012 1.00 97.62 107 TYR A CA 1
ATOM 832 C C . TYR A 1 107 ? 7.024 -1.481 8.010 1.00 97.62 107 TYR A C 1
ATOM 834 O O . TYR A 1 107 ? 5.830 -1.696 8.198 1.00 97.62 107 TYR A O 1
ATOM 842 N N . VAL A 1 108 ? 7.926 -2.464 7.918 1.00 98.00 108 VAL A N 1
ATOM 843 C CA . VAL A 1 108 ? 7.624 -3.89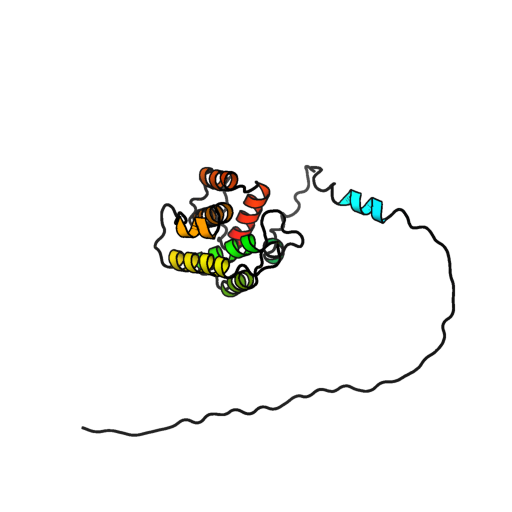0 8.120 1.00 98.00 108 VAL A CA 1
ATOM 844 C C . VAL A 1 108 ? 7.099 -4.153 9.539 1.00 98.00 108 VAL A C 1
ATOM 846 O O . VAL A 1 108 ? 6.089 -4.835 9.687 1.00 98.00 108 VAL A O 1
ATOM 849 N N . GLY A 1 109 ? 7.712 -3.567 10.576 1.00 97.50 109 GLY A N 1
ATOM 850 C CA . GLY A 1 109 ? 7.228 -3.666 11.960 1.00 97.50 109 GLY A CA 1
ATOM 851 C C . GLY A 1 109 ? 5.826 -3.075 12.143 1.00 97.50 109 GLY A C 1
ATOM 852 O O . GLY A 1 109 ? 4.926 -3.759 12.620 1.00 97.50 109 GLY A O 1
ATOM 853 N N . LEU A 1 110 ? 5.596 -1.848 11.654 1.00 96.44 110 LEU A N 1
ATOM 854 C CA . LEU A 1 110 ? 4.262 -1.227 11.655 1.00 96.44 110 LEU A CA 1
ATOM 855 C C . LEU A 1 110 ? 3.204 -2.102 10.955 1.00 96.44 110 LEU A C 1
ATOM 857 O O . LEU A 1 110 ? 2.049 -2.132 11.387 1.00 96.44 110 LEU A O 1
ATOM 861 N N . LEU A 1 111 ? 3.584 -2.824 9.895 1.00 97.50 111 LEU A N 1
ATOM 862 C CA . LEU A 1 111 ? 2.699 -3.751 9.193 1.00 97.50 111 LEU A CA 1
ATOM 863 C C . LEU A 1 111 ? 2.438 -5.050 9.976 1.00 97.50 111 LEU A C 1
ATOM 865 O O . LEU A 1 111 ? 1.322 -5.567 9.947 1.00 97.50 111 LEU A O 1
ATOM 869 N N . ALA A 1 112 ? 3.428 -5.571 10.702 1.00 95.56 112 ALA A N 1
ATOM 870 C CA . ALA A 1 112 ? 3.256 -6.732 11.577 1.00 95.56 112 ALA A CA 1
ATOM 871 C C . ALA A 1 112 ? 2.324 -6.431 12.768 1.00 95.56 112 ALA A C 1
ATOM 873 O O . ALA A 1 112 ? 1.543 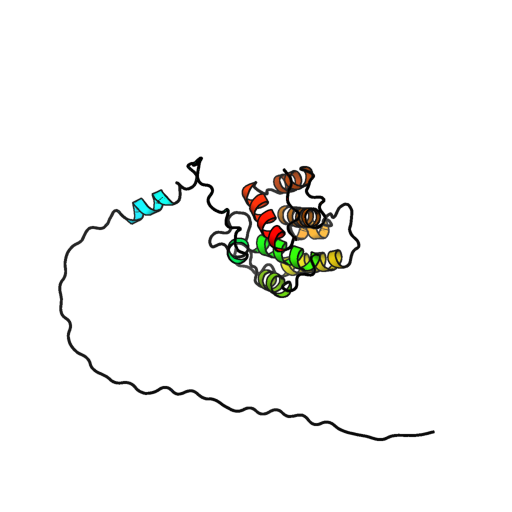-7.293 13.172 1.00 95.56 112 ALA A O 1
ATOM 874 N N . ASP A 1 113 ? 2.347 -5.197 13.279 1.00 94.25 113 ASP A N 1
ATOM 875 C CA . ASP A 1 113 ? 1.478 -4.705 14.362 1.00 94.25 113 ASP A CA 1
ATOM 876 C C . ASP A 1 113 ? 0.180 -4.041 13.858 1.00 94.25 113 ASP A C 1
ATOM 878 O O . ASP A 1 113 ? -0.503 -3.308 14.582 1.00 94.25 113 ASP A O 1
ATOM 882 N N . SER A 1 114 ? -0.184 -4.283 12.596 1.00 93.19 114 SER A N 1
ATOM 883 C CA . SER A 1 114 ? -1.454 -3.823 12.033 1.00 93.19 114 SER A CA 1
ATOM 884 C C . SER A 1 114 ? -2.618 -4.742 12.405 1.00 93.19 114 SER A C 1
ATOM 886 O O . SER A 1 114 ? -2.475 -5.958 12.545 1.00 93.19 114 SER A O 1
ATOM 888 N N . HIS A 1 115 ? -3.786 -4.122 12.539 1.00 91.69 115 HIS A N 1
ATOM 889 C CA . HIS A 1 115 ? -5.058 -4.761 12.852 1.00 91.69 115 HIS A CA 1
ATOM 890 C C . HIS A 1 115 ? -6.116 -4.274 11.846 1.00 91.69 115 HIS A C 1
ATOM 892 O O . HIS A 1 115 ? -5.933 -3.211 11.243 1.00 91.69 115 HIS A O 1
ATOM 898 N N . ASN A 1 116 ? -7.187 -5.043 11.646 1.00 87.25 116 ASN A N 1
ATOM 899 C CA . ASN A 1 116 ? -8.364 -4.608 10.887 1.00 87.25 116 ASN A CA 1
ATOM 900 C C . ASN A 1 116 ? -9.266 -3.691 11.736 1.00 87.25 116 ASN A C 1
ATOM 902 O O . ASN A 1 116 ? -9.023 -3.487 12.927 1.00 87.25 116 ASN A O 1
ATOM 906 N N . ASP A 1 117 ? -10.330 -3.160 11.131 1.00 80.12 117 ASP A N 1
ATOM 907 C CA . ASP A 1 117 ? -11.248 -2.219 11.790 1.00 80.12 117 ASP A CA 1
ATOM 908 C C . ASP A 1 117 ? -12.049 -2.857 12.948 1.00 80.12 117 ASP A C 1
ATOM 910 O O . ASP A 1 117 ? -12.583 -2.152 13.801 1.00 80.12 117 ASP A O 1
ATOM 914 N N . THR A 1 118 ? -12.086 -4.194 13.026 1.00 84.81 118 THR A N 1
ATOM 915 C CA . THR A 1 118 ? -12.626 -4.968 14.160 1.00 84.81 118 THR A CA 1
ATOM 916 C C . THR A 1 118 ? -11.593 -5.283 15.255 1.00 84.81 118 THR A C 1
ATOM 918 O O . THR A 1 118 ? -11.934 -5.925 16.245 1.00 84.81 118 THR A O 1
ATOM 921 N N . GLY A 1 119 ? -10.341 -4.828 15.119 1.00 85.69 119 GLY A N 1
ATOM 922 C CA . GLY A 1 119 ? -9.282 -4.995 16.123 1.00 85.69 119 GLY A CA 1
ATOM 923 C C . GLY A 1 119 ? -8.539 -6.338 16.088 1.00 85.69 119 GLY A C 1
ATOM 924 O O . GLY A 1 119 ? -7.779 -6.635 17.006 1.00 85.69 119 GLY A O 1
ATOM 925 N N . GLU A 1 120 ? -8.714 -7.147 15.045 1.00 87.94 120 GLU A N 1
ATOM 926 C CA . GLU A 1 120 ? -8.028 -8.432 14.854 1.00 87.94 120 GLU A CA 1
ATOM 927 C C . GLU A 1 120 ? -6.722 -8.256 14.055 1.00 87.94 120 GLU A C 1
ATOM 929 O O . GLU A 1 120 ? -6.641 -7.428 13.144 1.00 87.94 120 GLU A O 1
ATOM 934 N N . ARG A 1 121 ? -5.676 -9.034 14.377 1.00 90.56 121 ARG A N 1
ATOM 935 C CA . ARG A 1 121 ? -4.369 -8.964 13.694 1.00 90.56 121 ARG A CA 1
ATOM 936 C C . ARG A 1 121 ? -4.451 -9.493 12.262 1.00 90.56 121 ARG A C 1
ATOM 938 O O . ARG A 1 121 ? -4.658 -10.681 12.044 1.00 90.56 121 ARG A O 1
ATOM 945 N N . VAL A 1 122 ? -4.118 -8.653 11.285 1.00 93.12 122 VAL A N 1
ATOM 946 C CA . VAL A 1 122 ? -4.124 -8.995 9.845 1.00 93.12 122 VAL A CA 1
ATOM 947 C C . VAL A 1 122 ? -2.856 -9.734 9.381 1.00 93.12 122 VAL A C 1
ATOM 949 O O . VAL A 1 122 ? -2.380 -9.541 8.264 1.00 93.12 122 VAL A O 1
ATOM 952 N N . GLY A 1 123 ? -2.288 -10.593 10.235 1.00 93.50 123 GLY A N 1
ATOM 953 C CA . GLY A 1 123 ? -0.953 -11.186 10.059 1.00 93.50 123 GLY A CA 1
ATOM 954 C C . GLY A 1 123 ? -0.745 -11.908 8.722 1.00 93.50 123 GLY A C 1
ATOM 955 O O . GLY A 1 123 ? 0.252 -11.664 8.041 1.00 93.50 123 GLY A O 1
ATOM 956 N N . ASP A 1 124 ? -1.709 -12.724 8.296 1.00 95.25 124 ASP A N 1
ATOM 957 C CA . ASP A 1 124 ? -1.642 -13.478 7.034 1.00 95.25 124 ASP A CA 1
ATOM 958 C C . ASP A 1 124 ? -1.757 -12.594 5.783 1.00 95.25 124 ASP A C 1
ATOM 960 O O . ASP A 1 124 ? -1.316 -12.992 4.698 1.00 95.25 124 ASP A O 1
ATOM 964 N N . LEU A 1 125 ? -2.323 -11.390 5.921 1.00 96.50 125 LEU A N 1
ATOM 965 C CA . LEU A 1 125 ? -2.339 -10.372 4.872 1.00 96.50 125 LEU A CA 1
ATOM 966 C C . LEU A 1 125 ? -1.016 -9.600 4.875 1.00 96.50 125 LEU A C 1
ATOM 968 O O . LEU A 1 125 ? -0.411 -9.428 3.816 1.00 96.50 125 LEU A O 1
ATOM 972 N N . SER A 1 126 ? -0.510 -9.219 6.055 1.00 97.50 126 SER A N 1
ATOM 973 C CA . SER A 1 126 ? 0.811 -8.600 6.225 1.00 97.50 126 SER A CA 1
ATOM 974 C C . SER A 1 126 ? 1.905 -9.449 5.579 1.00 97.50 126 SER A C 1
ATOM 976 O O . SER A 1 126 ? 2.670 -8.941 4.761 1.00 97.50 126 SER A O 1
ATOM 978 N N . GLN A 1 127 ? 1.944 -10.755 5.860 1.00 97.94 127 GLN A N 1
ATOM 979 C CA . GLN A 1 127 ? 2.925 -11.660 5.254 1.00 97.94 127 GLN A CA 1
ATOM 980 C C . GLN A 1 127 ? 2.738 -11.815 3.737 1.00 97.94 127 GLN A C 1
ATOM 982 O O . GLN A 1 127 ? 3.728 -11.925 3.017 1.00 97.94 127 GLN A O 1
ATOM 987 N N . ALA A 1 128 ? 1.505 -11.766 3.223 1.00 98.19 128 ALA A N 1
ATOM 988 C CA . ALA A 1 128 ? 1.252 -11.822 1.782 1.00 98.19 128 ALA A CA 1
ATOM 989 C C . ALA A 1 128 ? 1.786 -10.579 1.041 1.00 98.19 128 ALA A C 1
ATOM 991 O O . ALA A 1 128 ? 2.433 -10.717 0.003 1.00 98.19 128 ALA A O 1
ATOM 992 N N . VAL A 1 129 ? 1.587 -9.377 1.600 1.00 98.38 129 VAL A N 1
ATOM 993 C CA . VAL A 1 129 ? 2.146 -8.123 1.055 1.00 98.38 129 VAL A CA 1
ATOM 994 C C . VAL A 1 129 ? 3.677 -8.129 1.113 1.00 98.38 129 VAL A C 1
ATOM 996 O O . VAL A 1 129 ? 4.332 -7.750 0.142 1.00 98.38 129 VAL A O 1
ATOM 999 N N . LEU A 1 130 ? 4.260 -8.591 2.225 1.00 98.44 130 LEU A N 1
ATOM 1000 C CA . LEU A 1 130 ? 5.714 -8.671 2.396 1.00 98.44 130 LEU A CA 1
ATOM 1001 C C . LEU A 1 130 ? 6.356 -9.690 1.447 1.00 98.44 130 LEU A C 1
ATOM 1003 O O . LEU A 1 130 ? 7.402 -9.399 0.868 1.00 98.44 130 LEU A O 1
ATOM 1007 N N . ALA A 1 131 ? 5.750 -10.863 1.252 1.00 98.06 131 ALA A N 1
ATOM 1008 C CA . ALA A 1 131 ? 6.253 -11.871 0.320 1.00 98.06 131 ALA A CA 1
ATOM 1009 C C . ALA A 1 131 ? 6.274 -11.344 -1.126 1.00 98.06 131 ALA A C 1
ATOM 1011 O O . ALA A 1 131 ? 7.279 -11.494 -1.824 1.00 98.06 131 ALA A O 1
ATOM 1012 N N . GLU A 1 132 ? 5.206 -10.666 -1.554 1.00 97.94 132 GLU A N 1
ATOM 1013 C CA . GLU A 1 132 ? 5.119 -10.089 -2.898 1.00 97.94 132 GLU A CA 1
ATOM 1014 C C . GLU A 1 132 ? 6.107 -8.929 -3.100 1.00 97.94 132 GLU A C 1
ATOM 1016 O O . GLU A 1 132 ? 6.747 -8.841 -4.149 1.00 97.94 132 GLU A O 1
ATOM 1021 N N . ALA A 1 133 ? 6.310 -8.086 -2.080 1.00 97.56 133 ALA A N 1
ATOM 1022 C CA . ALA A 1 133 ? 7.302 -7.012 -2.124 1.00 97.56 133 ALA A CA 1
ATOM 1023 C C . ALA A 1 133 ? 8.728 -7.547 -2.346 1.00 97.56 133 ALA A C 1
ATOM 1025 O O . ALA A 1 133 ? 9.440 -7.053 -3.220 1.00 97.56 133 ALA A O 1
ATOM 1026 N N . HIS A 1 134 ? 9.137 -8.588 -1.609 1.00 97.25 134 HIS A N 1
ATOM 1027 C CA . HIS A 1 134 ? 10.459 -9.205 -1.781 1.00 97.25 134 HIS A CA 1
ATOM 1028 C C . HIS A 1 134 ? 10.597 -9.928 -3.131 1.00 97.25 134 HIS A C 1
ATOM 1030 O O . HIS A 1 134 ? 11.653 -9.850 -3.765 1.00 97.25 134 HIS A O 1
ATOM 1036 N N . ARG A 1 135 ? 9.532 -10.593 -3.609 1.00 96.12 135 ARG A N 1
ATOM 1037 C CA . ARG A 1 135 ? 9.502 -11.216 -4.944 1.00 96.12 135 ARG A CA 1
ATOM 1038 C C . ARG A 1 135 ? 9.760 -10.178 -6.039 1.00 96.12 135 ARG A C 1
ATOM 1040 O O . ARG A 1 135 ? 10.588 -10.402 -6.919 1.00 96.12 135 ARG A O 1
ATOM 1047 N N . LEU A 1 136 ? 9.078 -9.038 -5.966 1.00 95.50 136 LEU A N 1
ATOM 1048 C CA . LEU A 1 136 ? 9.201 -7.946 -6.930 1.00 95.50 136 LEU A CA 1
ATOM 1049 C C . LEU A 1 136 ? 10.543 -7.213 -6.833 1.00 95.50 136 LEU A C 1
ATOM 1051 O O . LEU A 1 136 ? 11.141 -6.951 -7.869 1.00 95.50 136 LEU A O 1
ATOM 1055 N N . ALA A 1 137 ? 11.065 -6.967 -5.628 1.00 92.56 137 ALA A N 1
ATOM 1056 C CA . ALA A 1 137 ? 12.406 -6.399 -5.437 1.00 92.56 137 ALA A CA 1
ATOM 1057 C C . ALA A 1 137 ? 13.534 -7.306 -5.982 1.00 92.56 137 ALA A C 1
ATOM 1059 O O . ALA A 1 137 ? 14.628 -6.828 -6.267 1.00 92.56 137 ALA A O 1
ATOM 1060 N N . SER A 1 138 ? 13.256 -8.603 -6.164 1.00 88.81 138 SER A N 1
ATOM 1061 C CA . SER A 1 138 ? 14.158 -9.578 -6.802 1.00 88.81 138 SER A CA 1
ATOM 1062 C C . SER A 1 138 ? 13.923 -9.737 -8.315 1.00 88.81 138 SER A C 1
ATOM 1064 O O . SER A 1 138 ? 14.535 -10.601 -8.941 1.00 88.81 138 SER A O 1
ATOM 1066 N N . THR A 1 139 ? 13.009 -8.962 -8.909 1.00 85.88 139 THR A N 1
ATOM 1067 C CA . THR A 1 139 ? 12.611 -9.053 -10.324 1.00 85.88 139 THR A CA 1
ATOM 1068 C C . THR A 1 139 ? 13.123 -7.833 -11.100 1.00 85.88 139 THR A C 1
ATOM 1070 O O . THR A 1 139 ? 13.085 -6.714 -10.596 1.00 85.88 139 THR A O 1
ATOM 1073 N N . MET A 1 140 ? 13.574 -8.022 -12.347 1.00 70.62 140 MET A N 1
ATOM 1074 C CA . MET A 1 140 ? 13.907 -6.896 -13.238 1.00 70.62 140 MET A CA 1
ATOM 1075 C C . MET A 1 140 ? 12.672 -6.005 -13.495 1.00 70.62 140 MET A C 1
ATOM 1077 O O . MET A 1 140 ? 11.555 -6.528 -13.498 1.00 70.62 140 MET A O 1
ATOM 1081 N N . PRO A 1 141 ? 12.832 -4.689 -13.749 1.00 73.62 141 PRO A N 1
ATOM 1082 C CA . PRO A 1 141 ? 11.702 -3.785 -13.958 1.00 73.62 141 PRO A CA 1
ATOM 1083 C C . PRO A 1 141 ? 10.740 -4.261 -15.058 1.00 73.62 141 PRO A C 1
ATOM 1085 O O . PRO A 1 141 ? 11.099 -4.352 -16.229 1.00 73.62 141 PRO A O 1
ATOM 1088 N N . LEU A 1 142 ? 9.504 -4.561 -14.659 1.00 75.81 142 LEU A N 1
ATOM 1089 C CA . LEU A 1 142 ? 8.391 -4.909 -15.537 1.00 75.81 142 LEU A CA 1
ATOM 1090 C C . LEU A 1 142 ? 7.706 -3.645 -16.080 1.00 75.81 142 LEU A C 1
ATOM 1092 O O . LEU A 1 142 ? 7.257 -2.807 -15.291 1.00 75.81 142 LEU A O 1
ATOM 1096 N N . ASP A 1 143 ? 7.487 -3.590 -17.400 1.00 76.75 143 ASP A N 1
ATOM 1097 C CA . ASP A 1 143 ? 6.684 -2.551 -18.081 1.00 76.75 143 ASP A CA 1
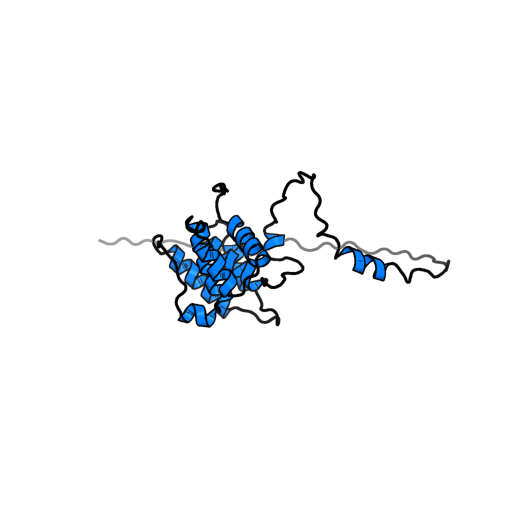ATOM 1098 C C . ASP A 1 143 ? 5.275 -2.391 -17.482 1.00 76.75 143 ASP A C 1
ATOM 1100 O O . ASP A 1 143 ? 4.643 -1.337 -17.572 1.00 76.75 143 ASP A O 1
ATOM 1104 N N . ARG A 1 144 ? 4.754 -3.464 -16.873 1.00 82.69 144 ARG A N 1
ATOM 1105 C CA . ARG A 1 144 ? 3.517 -3.459 -16.096 1.00 82.69 144 ARG A CA 1
ATOM 1106 C C . ARG A 1 144 ? 3.531 -4.563 -15.046 1.00 82.69 144 ARG A C 1
ATOM 1108 O O . ARG A 1 144 ? 3.511 -5.743 -15.379 1.00 82.69 144 ARG A O 1
ATOM 1115 N N . TYR A 1 145 ? 3.456 -4.177 -13.778 1.00 90.62 145 TYR A N 1
ATOM 1116 C CA . TYR A 1 145 ? 3.082 -5.089 -12.700 1.00 90.62 145 TYR A CA 1
ATOM 1117 C C . TYR A 1 145 ? 1.554 -5.262 -12.634 1.00 90.62 145 TYR A C 1
ATOM 1119 O O . TYR A 1 145 ? 0.787 -4.312 -12.833 1.00 90.62 145 TYR A O 1
ATOM 1127 N N . ARG A 1 146 ? 1.124 -6.492 -12.339 1.00 93.50 146 ARG A N 1
ATOM 1128 C CA . ARG A 1 146 ? -0.231 -6.870 -11.930 1.00 93.50 146 ARG A CA 1
ATOM 1129 C C . ARG A 1 146 ? -0.143 -7.851 -10.768 1.00 93.50 146 ARG A C 1
ATOM 1131 O O . ARG A 1 146 ? 0.679 -8.763 -10.809 1.00 93.50 146 ARG A O 1
ATOM 1138 N N . VAL A 1 147 ? -1.015 -7.685 -9.777 1.00 95.44 147 VAL A N 1
ATOM 1139 C CA . VAL A 1 147 ? -1.205 -8.672 -8.707 1.00 95.44 147 VAL A CA 1
ATOM 1140 C C . VAL A 1 147 ? -1.770 -9.955 -9.335 1.00 95.44 147 VAL A C 1
ATOM 1142 O O . VAL A 1 147 ? -2.673 -9.887 -10.174 1.00 95.44 147 VAL A O 1
ATOM 1145 N N . GLY A 1 148 ? -1.239 -11.122 -8.965 1.00 95.62 148 GLY A N 1
ATOM 1146 C CA . GLY A 1 148 ? -1.780 -12.415 -9.405 1.00 95.62 148 GLY A CA 1
ATOM 1147 C C . GLY A 1 148 ? -3.085 -12.760 -8.682 1.00 95.62 148 GLY A C 1
ATOM 1148 O O . GLY A 1 148 ? -3.264 -12.382 -7.526 1.00 95.62 148 GLY A O 1
ATOM 1149 N N . ASP A 1 149 ? -3.995 -13.491 -9.326 1.00 96.44 149 ASP A N 1
ATOM 1150 C CA . ASP A 1 149 ? -5.384 -13.612 -8.850 1.00 96.44 149 ASP A CA 1
ATOM 1151 C C . ASP A 1 149 ? -5.506 -14.217 -7.445 1.00 96.44 149 ASP A C 1
ATOM 1153 O O . ASP A 1 149 ? -6.157 -13.627 -6.594 1.00 96.44 149 ASP A O 1
ATOM 1157 N N . ARG A 1 150 ? -4.734 -15.265 -7.124 1.00 96.50 150 ARG A N 1
ATOM 1158 C CA . ARG A 1 150 ? -4.648 -15.837 -5.759 1.00 96.50 150 ARG A CA 1
ATOM 1159 C C . ARG A 1 150 ? -4.214 -14.846 -4.671 1.00 96.50 150 ARG A C 1
ATOM 1161 O O . ARG A 1 150 ? -4.451 -15.082 -3.488 1.00 96.50 150 ARG A O 1
ATOM 1168 N N . LEU A 1 151 ? -3.510 -13.776 -5.042 1.00 96.75 151 LEU A N 1
ATOM 1169 C CA . LEU A 1 151 ? -3.114 -12.708 -4.125 1.00 96.75 151 LEU A CA 1
ATOM 1170 C C . LEU A 1 151 ? -4.177 -11.597 -4.081 1.00 96.75 151 LEU A C 1
ATOM 1172 O O . LEU A 1 151 ? -4.421 -11.054 -3.010 1.00 96.75 151 LEU A O 1
ATOM 1176 N N . ARG A 1 152 ? -4.864 -11.320 -5.198 1.00 97.19 152 ARG A N 1
ATOM 1177 C CA . ARG A 1 152 ? -6.030 -10.418 -5.268 1.00 97.19 152 ARG A CA 1
ATOM 1178 C C . ARG A 1 152 ? -7.212 -10.959 -4.456 1.00 97.19 152 ARG A C 1
ATOM 1180 O O . ARG A 1 152 ? -7.770 -10.223 -3.655 1.00 97.19 152 ARG A O 1
ATOM 1187 N N . GLU A 1 153 ? -7.510 -12.251 -4.569 1.00 95.56 153 GLU A N 1
ATOM 1188 C CA . GLU A 1 153 ? -8.503 -12.976 -3.760 1.00 95.56 153 GLU A CA 1
ATOM 1189 C C . GLU A 1 153 ? -8.229 -12.845 -2.252 1.00 95.56 153 GLU A C 1
ATOM 1191 O O . GLU A 1 153 ? -9.152 -12.647 -1.468 1.00 95.56 153 GLU A O 1
ATOM 1196 N N . ARG A 1 154 ? -6.953 -12.913 -1.842 1.00 95.81 154 ARG A N 1
ATOM 1197 C CA . ARG A 1 154 ? -6.539 -12.783 -0.434 1.00 95.81 154 ARG A CA 1
ATOM 1198 C C . ARG A 1 154 ? -6.523 -11.343 0.073 1.00 95.81 154 ARG A C 1
ATOM 1200 O O . ARG A 1 154 ? -6.878 -11.114 1.222 1.00 95.81 154 ARG A O 1
ATOM 1207 N N . LEU A 1 155 ? -6.050 -10.395 -0.735 1.00 94.81 155 LEU A N 1
ATOM 1208 C CA . LEU A 1 155 ? -5.865 -8.997 -0.324 1.00 94.81 155 LEU A CA 1
ATOM 1209 C C . LEU A 1 155 ? -7.090 -8.108 -0.580 1.00 94.81 155 LEU A C 1
ATOM 1211 O O . LEU A 1 155 ? -7.142 -7.022 -0.016 1.00 94.81 155 LEU A O 1
ATOM 1215 N N . ASN A 1 156 ? -8.051 -8.570 -1.386 1.00 95.31 156 ASN A N 1
ATOM 1216 C CA . ASN A 1 156 ? -9.113 -7.808 -2.053 1.00 95.31 156 ASN A CA 1
ATOM 1217 C C . ASN A 1 156 ? -8.627 -6.843 -3.162 1.00 95.31 156 ASN A C 1
ATOM 1219 O O . ASN A 1 156 ? -7.451 -6.472 -3.249 1.00 95.31 156 ASN A O 1
ATOM 1223 N N . ASP A 1 157 ? -9.562 -6.426 -4.024 1.00 96.25 157 ASP A N 1
ATOM 1224 C CA . ASP A 1 157 ? -9.300 -5.550 -5.175 1.00 96.25 157 ASP A CA 1
ATOM 1225 C C . ASP A 1 157 ? -8.760 -4.168 -4.789 1.00 96.25 157 ASP A C 1
ATOM 1227 O O . ASP A 1 157 ? -7.915 -3.621 -5.502 1.00 96.25 157 ASP A O 1
ATOM 1231 N N . ARG A 1 158 ? -9.217 -3.603 -3.663 1.00 95.62 158 ARG A N 1
ATOM 1232 C CA . ARG A 1 158 ? -8.809 -2.278 -3.171 1.00 95.62 158 ARG A CA 1
ATOM 1233 C C . ARG A 1 158 ? -7.315 -2.280 -2.856 1.00 95.62 158 ARG A C 1
ATOM 1235 O O . ARG A 1 158 ? -6.581 -1.443 -3.386 1.00 95.62 158 ARG A O 1
ATOM 1242 N N . VAL A 1 159 ? -6.841 -3.261 -2.088 1.00 96.81 159 VAL A N 1
ATOM 1243 C CA . VAL A 1 159 ? -5.410 -3.410 -1.772 1.00 96.81 159 VAL A CA 1
ATOM 1244 C C . VAL A 1 159 ? -4.612 -3.819 -3.011 1.00 96.81 159 VAL A C 1
ATOM 1246 O O . VAL A 1 159 ? -3.538 -3.268 -3.254 1.00 96.81 159 VAL A O 1
ATOM 1249 N N . ALA A 1 160 ? -5.128 -4.734 -3.838 1.00 97.38 160 ALA A N 1
ATOM 1250 C CA . ALA A 1 160 ? -4.435 -5.171 -5.048 1.00 97.38 160 ALA A CA 1
ATOM 1251 C C . ALA A 1 160 ? -4.176 -4.004 -6.023 1.00 97.38 160 ALA A C 1
ATOM 1253 O O . ALA A 1 160 ? -3.046 -3.818 -6.484 1.00 97.38 160 ALA A O 1
ATOM 1254 N N . ALA A 1 161 ? -5.187 -3.169 -6.280 1.00 96.56 161 ALA A N 1
ATOM 1255 C CA . ALA A 1 161 ? -5.057 -1.979 -7.117 1.00 96.56 161 ALA A CA 1
ATOM 1256 C C . ALA A 1 161 ? -4.078 -0.949 -6.523 1.00 96.56 161 ALA A C 1
ATOM 1258 O O . ALA A 1 161 ? -3.340 -0.306 -7.275 1.00 96.56 161 ALA A O 1
ATOM 1259 N N . ALA A 1 162 ? -4.013 -0.828 -5.190 1.00 97.06 162 ALA A N 1
ATOM 1260 C CA . ALA A 1 162 ? -3.022 0.009 -4.518 1.00 97.06 162 ALA A CA 1
ATOM 1261 C C . ALA A 1 162 ? -1.593 -0.455 -4.830 1.00 97.06 162 ALA A C 1
ATOM 1263 O O . ALA A 1 162 ? -0.811 0.344 -5.342 1.00 97.06 162 ALA A O 1
ATOM 1264 N N . LEU A 1 163 ? -1.259 -1.735 -4.615 1.00 97.12 163 LEU A N 1
ATOM 1265 C CA . LEU A 1 163 ? 0.088 -2.265 -4.887 1.00 97.12 163 LEU A CA 1
ATOM 1266 C C . LEU A 1 163 ? 0.501 -2.080 -6.361 1.00 97.12 163 LEU A C 1
ATOM 1268 O O . LEU A 1 163 ? 1.646 -1.724 -6.653 1.00 97.12 163 LEU A O 1
ATOM 1272 N N . GLU A 1 164 ? -0.437 -2.261 -7.295 1.00 95.19 164 GLU A N 1
ATOM 1273 C CA . GLU A 1 164 ? -0.218 -2.004 -8.725 1.00 95.19 164 GLU A CA 1
ATOM 1274 C C . GLU A 1 164 ? 0.060 -0.526 -9.038 1.00 95.19 164 GLU A C 1
ATOM 1276 O O . GLU A 1 164 ? 0.859 -0.225 -9.930 1.00 95.19 164 GLU A O 1
ATOM 1281 N N . HIS A 1 165 ? -0.571 0.406 -8.319 1.00 94.81 165 HIS A N 1
ATOM 1282 C CA . HIS A 1 165 ? -0.310 1.836 -8.467 1.00 94.81 165 HIS A CA 1
ATOM 1283 C C . HIS A 1 165 ? 1.021 2.256 -7.827 1.00 94.81 165 HIS A C 1
ATOM 1285 O O . HIS A 1 165 ? 1.767 3.015 -8.447 1.00 94.81 165 HIS A O 1
ATOM 1291 N N . VAL A 1 166 ? 1.375 1.710 -6.651 1.00 94.75 166 VAL A N 1
ATOM 1292 C CA . VAL A 1 166 ? 2.682 1.951 -6.005 1.00 94.75 166 VAL A CA 1
ATOM 1293 C C . VAL A 1 166 ? 3.825 1.607 -6.960 1.00 94.75 166 VAL A C 1
ATOM 1295 O O . VAL A 1 166 ? 4.717 2.429 -7.165 1.00 94.75 166 VAL A O 1
ATOM 1298 N N . TRP A 1 167 ? 3.774 0.430 -7.596 1.00 92.50 167 TRP A N 1
ATOM 1299 C CA . TRP A 1 167 ? 4.768 0.028 -8.597 1.00 92.50 167 TRP A CA 1
ATOM 1300 C C . TRP A 1 167 ? 4.907 1.062 -9.719 1.00 92.50 167 TRP A C 1
ATOM 1302 O O . TRP A 1 167 ? 6.021 1.439 -10.078 1.00 92.50 167 TRP A O 1
ATOM 1312 N N . GLN A 1 168 ? 3.782 1.542 -10.259 1.00 90.31 168 GLN A N 1
ATOM 1313 C CA . GLN A 1 168 ? 3.778 2.504 -11.361 1.00 90.31 168 GLN A CA 1
ATOM 1314 C C . GLN A 1 168 ? 4.330 3.875 -10.955 1.00 90.31 168 GLN A C 1
ATOM 1316 O O . GLN A 1 168 ? 5.023 4.490 -11.758 1.00 90.31 168 GLN A O 1
ATOM 1321 N N . ILE A 1 169 ? 4.082 4.347 -9.727 1.00 91.06 169 ILE A N 1
ATOM 1322 C CA . ILE A 1 169 ? 4.697 5.585 -9.218 1.00 91.06 169 ILE A CA 1
ATOM 1323 C C . ILE A 1 169 ? 6.219 5.424 -9.130 1.00 91.06 169 ILE A C 1
ATOM 1325 O O . ILE A 1 169 ? 6.951 6.267 -9.643 1.00 91.06 169 ILE A O 1
ATOM 1329 N N . LEU A 1 170 ? 6.695 4.339 -8.509 1.00 89.94 170 LEU A N 1
ATOM 1330 C CA . LEU A 1 170 ? 8.126 4.119 -8.267 1.00 89.94 170 LEU A CA 1
ATOM 1331 C C . LEU A 1 170 ? 8.937 3.925 -9.561 1.00 89.94 170 LEU A C 1
ATOM 1333 O O . LEU A 1 170 ? 10.108 4.288 -9.596 1.00 89.94 170 LEU A O 1
ATOM 1337 N N . HIS A 1 171 ? 8.310 3.424 -10.630 1.00 86.88 171 HIS A N 1
ATOM 1338 C CA . HIS A 1 171 ? 8.937 3.234 -11.946 1.00 86.88 171 HIS A CA 1
ATOM 1339 C C . HIS A 1 171 ? 8.598 4.339 -12.971 1.00 86.88 171 HIS A C 1
ATOM 1341 O O . HIS A 1 171 ? 8.893 4.190 -14.153 1.00 86.88 171 HIS A O 1
ATOM 1347 N N . GLY A 1 172 ? 7.966 5.446 -12.557 1.00 84.12 172 GLY A N 1
ATOM 1348 C CA . GLY A 1 172 ? 7.648 6.584 -13.441 1.00 84.12 172 GLY A CA 1
ATOM 1349 C C . GLY A 1 172 ? 6.518 6.347 -14.459 1.00 84.12 172 GLY A C 1
ATOM 1350 O O . GLY A 1 172 ? 6.271 7.189 -15.319 1.00 84.12 172 GLY A O 1
ATOM 1351 N N . LEU A 1 173 ? 5.798 5.229 -14.351 1.00 78.50 173 LEU A N 1
ATOM 1352 C CA . LEU A 1 173 ? 4.696 4.820 -15.234 1.00 78.50 173 LEU A CA 1
ATOM 1353 C C . LEU A 1 173 ? 3.343 5.467 -14.858 1.00 78.50 173 LEU A C 1
ATOM 1355 O O . LEU A 1 173 ? 2.356 5.346 -15.588 1.00 78.50 173 LEU A O 1
ATOM 1359 N N . SER A 1 174 ? 3.279 6.161 -13.716 1.00 67.19 174 SER A N 1
ATOM 1360 C CA . SER A 1 174 ? 2.063 6.767 -13.148 1.00 67.19 174 SER A CA 1
ATOM 1361 C C . SER A 1 174 ? 1.460 7.917 -13.965 1.00 67.19 174 SER A C 1
ATOM 1363 O O . SER A 1 174 ? 0.331 8.318 -13.689 1.00 67.19 174 SER A O 1
ATOM 1365 N N . GLY A 1 175 ? 2.147 8.407 -15.004 1.00 58.59 175 GLY A N 1
ATOM 1366 C CA . GLY A 1 175 ? 1.645 9.444 -15.915 1.00 58.59 175 GLY A CA 1
ATOM 1367 C C . GLY A 1 175 ? 0.402 9.054 -16.733 1.00 58.59 175 GLY A C 1
ATOM 1368 O O . GLY A 1 175 ? -0.138 9.887 -17.458 1.00 58.59 175 GLY A O 1
ATOM 1369 N N . THR A 1 176 ? -0.084 7.809 -16.632 1.00 57.56 176 THR A N 1
ATOM 1370 C CA . THR A 1 176 ? -1.326 7.373 -17.285 1.00 57.56 176 THR A CA 1
ATOM 1371 C C . THR A 1 176 ? -2.519 7.414 -16.320 1.00 57.56 176 THR A C 1
ATOM 1373 O O . THR A 1 176 ? -2.587 6.676 -15.335 1.00 57.56 176 THR A O 1
ATOM 1376 N N . GLY A 1 177 ? -3.537 8.225 -16.643 1.00 67.31 177 GLY A N 1
ATOM 1377 C CA . GLY A 1 177 ? -4.776 8.333 -15.848 1.00 67.31 177 GLY A CA 1
ATOM 1378 C C . GLY A 1 177 ? -5.531 7.005 -15.664 1.00 67.31 177 GLY A C 1
ATOM 1379 O O . GLY A 1 177 ? -6.322 6.858 -14.732 1.00 67.31 177 GLY A O 1
ATOM 1380 N N . ALA A 1 178 ? -5.222 6.003 -16.494 1.00 76.88 178 ALA A N 1
ATOM 1381 C CA . ALA A 1 178 ? -5.682 4.627 -16.352 1.00 76.88 178 ALA A CA 1
ATOM 1382 C C . ALA A 1 178 ? -5.392 4.026 -14.962 1.00 76.88 178 ALA A C 1
ATOM 1384 O O . ALA A 1 178 ? -6.220 3.266 -14.461 1.00 76.88 178 ALA A O 1
ATOM 1385 N N . SER A 1 179 ? -4.272 4.369 -14.307 1.00 80.50 179 SER A N 1
ATOM 1386 C CA . SER A 1 179 ? -3.966 3.804 -12.985 1.00 80.50 179 SER A CA 1
ATOM 1387 C C . SER A 1 179 ? -4.856 4.371 -11.878 1.00 80.50 179 SER A C 1
ATOM 1389 O O . SER A 1 179 ? -5.344 3.599 -11.054 1.00 80.50 179 SER A O 1
ATOM 1391 N N . ARG A 1 180 ? -5.133 5.684 -11.877 1.00 88.75 180 ARG A N 1
ATOM 1392 C CA . ARG A 1 180 ? -6.109 6.275 -10.943 1.00 88.75 180 ARG A CA 1
ATOM 1393 C C . ARG A 1 180 ? -7.525 5.765 -11.230 1.00 88.75 180 ARG A C 1
ATOM 1395 O O . ARG A 1 180 ? -8.247 5.439 -10.297 1.00 88.75 180 ARG A O 1
ATOM 1402 N N . GLN A 1 181 ? -7.890 5.566 -12.502 1.00 90.31 181 GLN A N 1
ATOM 1403 C CA . GLN A 1 181 ? -9.168 4.937 -12.863 1.00 90.31 181 GLN A CA 1
ATOM 1404 C C . GLN A 1 181 ? -9.293 3.491 -12.336 1.00 90.31 181 GLN A C 1
ATOM 1406 O O . GLN A 1 181 ? -10.391 3.081 -11.963 1.00 90.31 181 GLN A O 1
ATOM 1411 N N . CYS A 1 182 ? -8.201 2.717 -12.275 1.00 91.31 182 CYS A N 1
ATOM 1412 C CA . CYS A 1 182 ? -8.216 1.392 -11.641 1.00 91.31 182 CYS A CA 1
ATOM 1413 C C . CYS A 1 182 ? -8.484 1.489 -10.131 1.00 91.31 182 CYS A C 1
ATOM 1415 O O . CYS A 1 182 ? -9.307 0.733 -9.623 1.00 91.31 182 CYS A O 1
ATOM 1417 N N . LEU A 1 183 ? -7.866 2.451 -9.434 1.00 94.25 183 LEU A N 1
ATOM 1418 C CA . LEU A 1 183 ? -8.134 2.705 -8.014 1.00 94.25 183 LEU A CA 1
ATOM 1419 C C . LEU A 1 183 ? -9.598 3.102 -7.774 1.00 94.25 183 LEU A C 1
ATOM 1421 O O . LEU A 1 183 ? -10.260 2.490 -6.941 1.00 94.25 183 LEU A O 1
ATOM 1425 N N . SER A 1 184 ? -10.150 4.045 -8.544 1.00 94.62 184 SER A N 1
ATOM 1426 C CA . SER A 1 184 ? -11.561 4.439 -8.402 1.00 94.62 184 SER A CA 1
ATOM 1427 C C . SER A 1 184 ? -12.536 3.286 -8.678 1.00 94.62 184 SER A C 1
ATOM 1429 O O . SER A 1 184 ? -13.556 3.176 -8.004 1.00 94.62 184 SER A O 1
ATOM 1431 N N . ARG A 1 185 ? -12.221 2.383 -9.622 1.00 95.25 185 ARG A N 1
ATOM 1432 C CA . ARG A 1 185 ? -13.001 1.147 -9.845 1.00 95.25 185 ARG A CA 1
ATOM 1433 C C . ARG A 1 185 ? -12.904 0.163 -8.677 1.00 95.25 185 ARG A C 1
ATOM 1435 O O . ARG A 1 185 ? -13.881 -0.515 -8.394 1.00 95.25 185 ARG A O 1
ATOM 1442 N N . ALA A 1 186 ? -11.767 0.124 -7.986 1.00 95.50 186 ALA A N 1
ATOM 1443 C CA . ALA A 1 186 ? -11.558 -0.642 -6.757 1.00 95.50 186 ALA A CA 1
ATOM 1444 C C . ALA A 1 186 ? -12.006 0.116 -5.481 1.00 95.50 186 ALA A C 1
ATOM 1446 O O . ALA A 1 186 ? -11.555 -0.191 -4.378 1.00 95.50 186 ALA A O 1
ATOM 1447 N N . GLY A 1 187 ? -12.875 1.125 -5.621 1.00 95.00 187 GLY A N 1
ATOM 1448 C CA . GLY A 1 187 ? -13.517 1.829 -4.506 1.00 95.00 187 GLY A CA 1
ATOM 1449 C C . GLY A 1 187 ? -12.674 2.899 -3.804 1.00 95.00 187 GLY A C 1
ATOM 1450 O O . GLY A 1 187 ? -13.082 3.374 -2.747 1.00 95.00 187 GLY A O 1
ATOM 1451 N N . TRP A 1 188 ? -11.512 3.291 -4.337 1.00 95.94 188 TRP A N 1
ATOM 1452 C CA . TRP A 1 188 ? -10.721 4.392 -3.770 1.00 95.94 188 TRP A CA 1
ATOM 1453 C C . TRP A 1 188 ? -11.367 5.755 -4.054 1.00 95.94 188 TRP A C 1
ATOM 1455 O O . TRP A 1 188 ? -11.643 6.088 -5.211 1.00 95.94 188 TRP A O 1
ATOM 1465 N N . SER A 1 189 ? -11.560 6.562 -3.007 1.00 94.44 189 SER A N 1
ATOM 1466 C CA . SER A 1 189 ? -11.960 7.969 -3.143 1.00 94.44 189 SER A CA 1
ATOM 1467 C C . SER A 1 189 ? -10.786 8.840 -3.612 1.00 94.44 189 SER A C 1
ATOM 1469 O O . SER A 1 189 ? -9.628 8.444 -3.490 1.00 94.44 189 SER A O 1
ATOM 1471 N N . GLU A 1 190 ? -11.050 10.039 -4.141 1.00 91.69 190 GLU A N 1
ATOM 1472 C CA . GLU A 1 190 ? -9.979 10.950 -4.584 1.00 91.69 190 GLU A CA 1
ATOM 1473 C C . GLU A 1 190 ? -9.047 11.351 -3.421 1.00 91.69 190 GLU A C 1
ATOM 1475 O O . GLU A 1 190 ? -7.826 11.339 -3.582 1.00 91.69 190 GLU A O 1
ATOM 1480 N N . ASP A 1 191 ? -9.601 11.580 -2.225 1.00 91.38 191 ASP A N 1
ATOM 1481 C CA . ASP A 1 191 ? -8.834 11.862 -1.005 1.00 91.38 191 ASP A CA 1
ATOM 1482 C C . ASP A 1 191 ? -8.012 10.650 -0.519 1.00 91.38 191 ASP A C 1
ATOM 1484 O O . ASP A 1 191 ? -6.880 10.823 -0.047 1.00 91.38 191 ASP A O 1
ATOM 1488 N N . ASP A 1 192 ? -8.518 9.416 -0.673 1.00 94.25 192 ASP A N 1
ATOM 1489 C CA . ASP A 1 192 ? -7.736 8.200 -0.396 1.00 94.25 192 ASP A CA 1
ATOM 1490 C C . ASP A 1 192 ? -6.574 8.053 -1.398 1.00 94.25 192 ASP A C 1
ATOM 1492 O O . ASP A 1 192 ? -5.462 7.716 -0.994 1.00 94.25 192 ASP A O 1
ATOM 1496 N N . ILE A 1 193 ? -6.797 8.330 -2.693 1.00 93.50 193 ILE A N 1
ATOM 1497 C CA . ILE A 1 193 ? -5.756 8.277 -3.740 1.00 93.50 193 ILE A CA 1
ATOM 1498 C C . ILE A 1 193 ? -4.657 9.302 -3.442 1.00 93.50 193 ILE A C 1
ATOM 1500 O O . ILE A 1 193 ? -3.477 8.955 -3.430 1.00 93.50 193 ILE A O 1
ATOM 1504 N N . VAL A 1 194 ? -5.028 10.547 -3.129 1.00 91.81 194 VAL A N 1
ATOM 1505 C CA . VAL A 1 194 ? -4.078 11.597 -2.727 1.00 91.81 194 VAL A CA 1
ATOM 1506 C C . VAL A 1 194 ? -3.339 11.208 -1.440 1.00 91.81 194 VAL A C 1
ATOM 1508 O O . VAL A 1 194 ? -2.137 11.446 -1.314 1.00 91.81 194 VAL A O 1
ATOM 1511 N N . SER A 1 195 ? -4.010 10.561 -0.485 1.00 93.12 195 SER A N 1
ATOM 1512 C CA . SER A 1 195 ? -3.374 10.045 0.734 1.00 93.12 195 SER A CA 1
ATOM 1513 C C . SER A 1 195 ? -2.382 8.907 0.455 1.00 93.12 195 SER A C 1
ATOM 1515 O O . SER A 1 195 ? -1.302 8.884 1.046 1.00 93.12 195 SER A O 1
ATOM 1517 N N . LEU A 1 196 ? -2.711 7.987 -0.455 1.00 95.06 196 LEU A N 1
ATOM 1518 C CA . LEU A 1 196 ? -1.837 6.901 -0.909 1.00 95.06 196 LEU A CA 1
ATOM 1519 C C . LEU A 1 196 ? -0.602 7.469 -1.619 1.00 95.06 196 LEU A C 1
ATOM 1521 O O . LEU A 1 196 ? 0.522 7.104 -1.273 1.00 95.06 196 LEU A O 1
ATOM 1525 N N . GLU A 1 197 ? -0.780 8.406 -2.551 1.00 93.44 197 GLU A N 1
ATOM 1526 C CA . GLU A 1 197 ? 0.326 9.079 -3.241 1.00 93.44 197 GLU A CA 1
ATOM 1527 C C . GLU A 1 197 ? 1.241 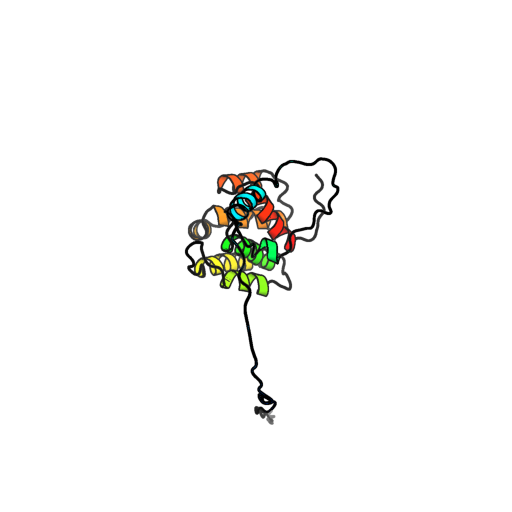9.822 -2.252 1.00 93.44 197 GLU A C 1
ATOM 1529 O O . GLU A 1 197 ? 2.468 9.730 -2.356 1.00 93.44 197 GLU A O 1
ATOM 1534 N N . HIS A 1 198 ? 0.682 10.469 -1.220 1.00 93.12 198 HIS A N 1
ATOM 1535 C CA . HIS A 1 198 ? 1.478 11.040 -0.131 1.00 93.12 198 HIS A CA 1
ATOM 1536 C C . HIS A 1 198 ? 2.274 9.977 0.648 1.00 93.12 198 HIS A C 1
ATOM 1538 O O . HIS A 1 198 ? 3.437 10.237 0.962 1.00 93.12 198 HIS A O 1
ATOM 1544 N N . VAL A 1 199 ? 1.727 8.783 0.917 1.00 95.69 199 VAL A N 1
ATOM 1545 C CA . VAL A 1 199 ? 2.492 7.675 1.527 1.00 95.69 199 VAL A CA 1
ATOM 1546 C C . VAL A 1 199 ? 3.632 7.223 0.607 1.00 95.69 199 VAL A C 1
ATOM 1548 O O . VAL A 1 199 ? 4.774 7.153 1.054 1.00 95.69 199 VAL A O 1
ATOM 1551 N N . VAL A 1 200 ? 3.368 6.970 -0.679 1.00 94.56 200 VAL A N 1
ATOM 1552 C CA . VAL A 1 200 ? 4.397 6.506 -1.634 1.00 94.56 200 VAL A CA 1
ATOM 1553 C C . VAL A 1 200 ? 5.494 7.554 -1.833 1.00 94.56 200 VAL A C 1
ATOM 1555 O O . VAL A 1 200 ? 6.672 7.209 -1.956 1.00 94.56 200 VAL A O 1
ATOM 1558 N N . SER A 1 201 ? 5.147 8.843 -1.771 1.00 91.62 201 SER A N 1
ATOM 1559 C CA . SER A 1 201 ? 6.120 9.934 -1.863 1.00 91.62 201 SER A CA 1
ATOM 1560 C C . SER A 1 201 ? 7.235 9.842 -0.811 1.00 91.62 201 SER A C 1
ATOM 1562 O O . SER A 1 201 ? 8.319 10.372 -1.044 1.00 91.62 201 SER A O 1
ATOM 1564 N N . LEU A 1 202 ? 7.002 9.201 0.347 1.00 91.88 202 LEU A N 1
ATOM 1565 C CA . LEU A 1 202 ? 8.012 9.021 1.405 1.00 91.88 202 LEU A CA 1
ATOM 1566 C C . LEU A 1 202 ? 9.219 8.180 0.947 1.00 91.88 202 LEU A C 1
ATOM 1568 O O . LEU A 1 202 ? 10.273 8.242 1.576 1.00 91.88 202 LEU A O 1
ATOM 1572 N N . PHE A 1 203 ? 9.053 7.408 -0.129 1.00 91.50 203 PHE A N 1
ATOM 1573 C CA . PHE A 1 203 ? 10.030 6.451 -0.652 1.00 91.50 203 PHE A CA 1
ATOM 1574 C C . PHE A 1 203 ? 10.583 6.857 -2.020 1.00 91.50 203 PHE A C 1
ATOM 1576 O O . PHE A 1 203 ? 11.712 6.508 -2.354 1.00 91.50 203 PHE A O 1
ATOM 1583 N N . SER A 1 204 ? 9.811 7.618 -2.799 1.00 80.31 204 SER A N 1
ATOM 1584 C CA . SER A 1 204 ? 10.262 8.139 -4.088 1.00 80.31 204 SER A CA 1
ATOM 1585 C C . SER A 1 204 ? 11.208 9.340 -3.906 1.00 80.31 204 SER A C 1
ATOM 1587 O O . SER A 1 204 ? 10.846 10.291 -3.200 1.00 80.31 204 SER A O 1
ATOM 1589 N N . PRO A 1 205 ? 12.394 9.371 -4.549 1.00 57.31 205 PRO A N 1
ATOM 1590 C CA . PRO A 1 205 ? 13.137 10.616 -4.708 1.00 57.31 205 PRO A CA 1
ATOM 1591 C C . PRO A 1 205 ? 12.280 11.609 -5.509 1.00 57.31 205 PRO A C 1
ATOM 1593 O O . PRO A 1 205 ? 11.543 11.217 -6.412 1.00 57.31 205 PRO A O 1
ATOM 1596 N N . MET A 1 206 ? 12.352 12.904 -5.186 1.00 44.66 206 MET A N 1
ATOM 1597 C CA . MET A 1 206 ? 11.472 13.918 -5.785 1.00 44.66 206 MET A CA 1
ATOM 1598 C C . MET A 1 206 ? 11.843 14.251 -7.241 1.00 44.66 206 MET A C 1
ATOM 1600 O O . MET A 1 206 ? 12.330 15.342 -7.538 1.00 44.66 206 MET A O 1
ATOM 1604 N N . SER A 1 207 ? 11.542 13.339 -8.165 1.00 40.53 207 SER A N 1
ATOM 1605 C CA . SER A 1 207 ? 11.330 13.679 -9.570 1.00 40.53 207 SER A CA 1
ATOM 1606 C C . SER A 1 207 ? 10.147 14.640 -9.647 1.00 40.53 207 SER A C 1
ATOM 1608 O O . SER A 1 207 ? 9.005 14.261 -9.389 1.00 40.53 207 SER A O 1
ATOM 1610 N N . VAL A 1 208 ? 10.443 15.908 -9.935 1.00 39.06 208 VAL A N 1
ATOM 1611 C CA . VAL A 1 208 ? 9.468 17.005 -9.962 1.00 39.06 208 VAL A CA 1
ATOM 1612 C C . VAL A 1 208 ? 8.317 16.653 -10.902 1.00 39.06 208 VAL A C 1
ATOM 1614 O O . VAL A 1 208 ? 8.524 16.513 -12.108 1.00 39.06 208 VAL A O 1
ATOM 1617 N N . ILE A 1 209 ? 7.102 16.564 -10.354 1.00 36.06 209 ILE A N 1
ATOM 1618 C CA . ILE A 1 209 ? 5.876 16.446 -11.145 1.00 36.06 209 ILE A CA 1
ATOM 1619 C C . ILE A 1 209 ? 5.723 17.746 -11.937 1.00 36.06 209 ILE A C 1
ATOM 1621 O O . ILE A 1 209 ? 5.309 18.774 -11.400 1.00 36.06 209 ILE A O 1
ATOM 1625 N N . ARG A 1 210 ? 6.091 17.703 -13.220 1.00 33.38 210 ARG A N 1
ATOM 1626 C CA . ARG A 1 210 ? 5.686 18.719 -14.189 1.00 33.38 210 ARG A CA 1
ATOM 1627 C C . ARG A 1 210 ? 4.226 18.453 -14.543 1.00 33.38 210 ARG A C 1
ATOM 1629 O O . ARG A 1 210 ? 3.931 17.461 -15.208 1.00 33.38 210 ARG A O 1
ATOM 1636 N N . HIS A 1 211 ? 3.353 19.313 -14.030 1.00 41.38 211 HIS A N 1
ATOM 1637 C CA . HIS A 1 211 ? 2.010 19.522 -14.563 1.00 41.38 211 HIS A CA 1
ATOM 1638 C C . HIS A 1 211 ? 2.082 20.327 -15.869 1.00 41.38 211 HIS A C 1
ATOM 1640 O O . HIS A 1 211 ? 3.064 21.094 -16.015 1.00 41.38 211 HIS A O 1
#

Secondary structure (DSSP, 8-state):
----------------------PPP----------------TTHHHHHTTTTT-TTS--S-------PPPHHHHHS-SS-TTS-HHHHHHHHHHHHHHTT-TTHHHHHHHHHT-B-TTS-B-HHHHHHHHHHHHHHHTSPPPSS----HHHHHHHHHHHHHHHHHHHHHHTTGGGSHHHHHHHHHTT--HHHHHHHHHHHHTTS-------

pLDDT: mean 73.33, std 25.85, range [31.2, 98.44]

Radius of gyration: 27.39 Å; chains: 1; bounding box: 76×70×75 Å